Protein AF-0000000082400437 (afdb_homodimer)

pLDDT: mean 86.23, std 11.52, range [30.73, 97.38]

Solvent-accessible surface area (backbone atoms only — not comparable to full-atom values): 11802 Å² total; per-residue (Å²): 78,38,34,38,37,30,42,62,71,71,82,49,66,71,59,39,41,73,72,67,46,67,57,91,50,43,47,77,42,68,49,93,28,23,63,55,42,54,50,49,50,47,51,44,41,64,64,63,70,35,48,34,40,36,36,42,25,58,84,46,33,42,44,63,75,52,76,76,51,82,90,60,78,66,51,55,53,50,33,27,51,51,50,28,53,47,53,56,59,40,48,59,46,33,66,76,25,85,27,32,40,35,40,30,39,58,51,76,75,121,77,38,33,39,38,30,42,62,72,70,82,48,67,70,60,40,41,75,71,67,46,67,58,90,50,44,48,77,43,69,48,92,29,24,61,55,42,53,49,49,49,48,50,43,42,63,66,63,72,33,47,34,40,38,34,42,24,58,85,46,33,40,44,63,76,52,76,77,52,82,90,58,76,64,50,55,53,51,33,27,50,50,50,28,54,47,52,54,60,41,49,58,46,34,65,76,25,88,29,35,41,35,39,30,39,60,52,77,74,120

Sequence (220 aa):
YCAFIDAEHALDPVLAEAIGVKTENLLLSQPDCGEQALSLVDTLIRSGSVDVVVVDSVAALVPKTELDGEMGDAHVALQARLMSQALRKLSHSLSLSQSTLVFINQEAFIYCAFIDAEHALDPVLAEAIGVKTENLLLSQPDCGEQALSLVDTLIRSGSVDVVVVDSVAALVPKTELDGEMGDAHVALQARLMSQALRKLSHSLSLSQSTLVFINQEAFI

Radius of gyration: 17.1 Å; Cα contacts (8 Å, |Δi|>4): 387; chains: 2; bounding box: 42×38×45 Å

Organism: Colocasia esculenta (NCBI:txid4460)

InterPro domains:
  IPR013765 DNA recombination and repair protein RecA [PR00142] (6-35)
  IPR013765 DNA recombination and repair protein RecA [PR00142] (40-69)
  IPR013765 DNA recombination and repair protein RecA [PR00142] (78-107)
  IPR013765 DNA recombination and repair protein RecA [PTHR45900] (1-106)
  IPR020588 DNA recombination and repair protein RecA-like, ATP-binding domain [PS50162] (1-107)
  IPR027417 P-loop containing nucleoside triphosphate hydrolase [G3DSA:3.40.50.300] (1-108)
  IPR027417 P-loop containing nucleoside triphosphate hydrolase [SSF52540] (2-107)
  IPR049428 RecA-like, N-terminal [PF00154] (2-106)

Nearest PDB structures (foldseek):
  2zrm-assembly1_A  TM=8.712E-01  e=3.027E-13  Mycolicibacterium smegmatis MC2 155
  2zro-assembly1_A  TM=8.722E-01  e=2.830E-13  Mycolicibacterium smegmatis MC2 155
  2zre-assembly1_A  TM=8.730E-01  e=3.238E-13  Mycolicibacterium smegmatis MC2 155
  2zrk-assembly1_A  TM=8.689E-01  e=4.241E-13  Mycolicibacterium smegmatis MC2 155
  2zrd-assembly1_A  TM=8.570E-01  e=4.241E-13  Mycolicibacterium smegmatis MC2 155

Foldseek 3Di:
DEEEAALPPPDDVVVVVVVPPPCVLYHYHHDPALVVSLVVVLVVLQVLSHQEYEYPALLSHFHPVPVPDDDDPVGVVVSVVSVVVSCVVSVVSVVVYNHYYHHDDDPPPD/DEEEAALVPPDDVVVVVVVPPPCVLYHYHHDPALVVSLVVVLVVLQVQSHQEYEYPALLSHFHPVPVPDDDDPVGVVRSVVSVVVSCVVSVVSVVVGNHYYHHDDDPPPD

Secondary structure (DSSP, 8-state):
-EEEEETTS---HHHHHHTT--GGGEEEE--SSHHHHHHHHHHHHHHT--SEEEEE-GGG---HHHHTS--SHHHHHHHHHHHHHHHHHHHHHHHH---EEEEEE-----/-EEEEETTS---HHHHHHTT--GGGEEEE--SSHHHHHHHHHHHHHHT--SEEEEE-GGG---HHHHTS--SHHHHHHHHHHHHHHHHHHHHHHHH---EEEEEE-----

Structure (mmCIF, N/CA/C/O backbone):
data_AF-0000000082400437-model_v1
#
loop_
_entity.id
_entity.type
_entity.pdbx_description
1 polymer 'RecA family profile 1 domain-containing protein'
#
loop_
_atom_site.group_PDB
_atom_site.id
_atom_site.type_symbol
_atom_site.label_atom_id
_atom_site.label_alt_id
_atom_site.label_comp_id
_atom_site.label_asym_id
_atom_site.label_entity_id
_atom_site.label_seq_id
_atom_site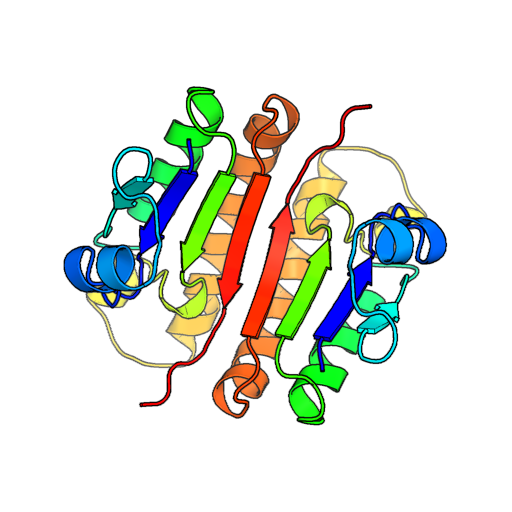.pdbx_PDB_ins_code
_atom_site.Cartn_x
_atom_site.Cartn_y
_atom_site.Cartn_z
_atom_site.occupancy
_atom_site.B_iso_or_equiv
_atom_site.auth_seq_id
_atom_site.auth_comp_id
_atom_site.auth_asym_id
_atom_site.auth_atom_id
_atom_site.pdbx_PDB_model_num
ATOM 1 N N . TYR A 1 1 ? 6.609 16.641 -6.59 1 85.25 1 TYR A N 1
ATOM 2 C CA . TYR A 1 1 ? 7.648 15.625 -6.719 1 85.25 1 TYR A CA 1
ATOM 3 C C . TYR A 1 1 ? 7.148 14.266 -6.25 1 85.25 1 TYR A C 1
ATOM 5 O O . TYR A 1 1 ? 6.297 14.188 -5.359 1 85.25 1 TYR A O 1
ATOM 13 N N . CYS A 1 2 ? 7.641 13.219 -7.012 1 90.75 2 CYS A N 1
ATOM 14 C CA . CYS A 1 2 ? 7.332 11.844 -6.652 1 90.75 2 CYS A CA 1
ATOM 15 C C . CYS A 1 2 ? 8.594 11.07 -6.293 1 90.75 2 CYS A C 1
ATOM 17 O O . CYS A 1 2 ? 9.641 11.25 -6.93 1 90.75 2 CYS A O 1
ATOM 19 N N . ALA A 1 3 ? 8.531 10.391 -5.195 1 94.75 3 ALA A N 1
ATOM 20 C CA . ALA A 1 3 ? 9.617 9.492 -4.816 1 94.75 3 ALA A CA 1
ATOM 21 C C . ALA A 1 3 ? 9.227 8.031 -5.031 1 94.75 3 ALA A C 1
ATOM 23 O O . ALA A 1 3 ? 8.109 7.629 -4.711 1 94.75 3 ALA A O 1
ATOM 24 N N . PHE A 1 4 ? 10.172 7.359 -5.621 1 94.12 4 PHE A N 1
ATOM 25 C CA . PHE A 1 4 ? 9.969 5.941 -5.883 1 94.12 4 PHE A CA 1
ATOM 26 C C . PHE A 1 4 ? 11.016 5.102 -5.156 1 94.12 4 PHE A C 1
ATOM 28 O O . PHE A 1 4 ? 12.203 5.16 -5.48 1 94.12 4 PHE A O 1
ATOM 35 N N . ILE A 1 5 ? 10.531 4.371 -4.137 1 96 5 ILE A N 1
ATOM 36 C CA . ILE A 1 5 ? 11.375 3.41 -3.432 1 96 5 ILE A CA 1
ATOM 37 C C . ILE A 1 5 ? 11.305 2.053 -4.129 1 96 5 ILE A C 1
ATOM 39 O O . ILE A 1 5 ? 10.328 1.314 -3.965 1 96 5 ILE A O 1
ATOM 43 N N . ASP A 1 6 ? 12.352 1.777 -4.891 1 94.38 6 ASP A N 1
ATOM 44 C CA . ASP A 1 6 ? 12.445 0.555 -5.684 1 94.38 6 ASP A CA 1
ATOM 45 C C . ASP A 1 6 ? 13.117 -0.563 -4.891 1 94.38 6 ASP A C 1
ATOM 47 O O . ASP A 1 6 ? 14.297 -0.863 -5.105 1 94.38 6 ASP A O 1
ATOM 51 N N . ALA A 1 7 ? 12.305 -1.225 -4.016 1 93.75 7 ALA A N 1
ATOM 52 C CA . ALA A 1 7 ? 12.812 -2.285 -3.15 1 93.75 7 ALA A CA 1
ATOM 53 C C . ALA A 1 7 ? 13.164 -3.531 -3.957 1 93.75 7 ALA A C 1
ATOM 55 O O . ALA A 1 7 ? 13.977 -4.352 -3.523 1 93.75 7 ALA A O 1
ATOM 56 N N . GLU A 1 8 ? 12.625 -3.652 -5.199 1 91.56 8 GLU A N 1
ATOM 57 C CA . GLU A 1 8 ? 12.844 -4.832 -6.031 1 91.56 8 GLU A CA 1
ATOM 58 C C . GLU A 1 8 ? 14.078 -4.66 -6.914 1 91.56 8 GLU A C 1
ATOM 60 O O . GLU A 1 8 ? 14.5 -5.602 -7.59 1 91.56 8 GLU A O 1
ATOM 65 N N . HIS A 1 9 ? 14.609 -3.531 -6.988 1 89.38 9 HIS A N 1
ATOM 66 C CA . HIS A 1 9 ? 15.758 -3.225 -7.84 1 89.38 9 HIS A CA 1
ATOM 67 C C . HIS A 1 9 ? 15.469 -3.574 -9.297 1 89.38 9 HIS A C 1
ATOM 69 O O . HIS A 1 9 ? 16.312 -4.164 -9.969 1 89.38 9 HIS A O 1
ATOM 75 N N . ALA A 1 10 ? 14.258 -3.287 -9.688 1 86.5 10 ALA A N 1
ATOM 76 C CA . ALA A 1 10 ? 13.852 -3.723 -11.016 1 86.5 10 ALA A CA 1
ATOM 77 C C . ALA A 1 10 ? 13.617 -2.527 -11.938 1 86.5 10 ALA A C 1
ATOM 79 O O . ALA A 1 10 ? 13.539 -2.68 -13.156 1 86.5 10 ALA A O 1
ATOM 80 N N . LEU A 1 11 ? 13.461 -1.312 -11.398 1 84.06 11 LEU A N 1
ATOM 81 C CA . LEU A 1 11 ? 13.156 -0.147 -12.227 1 84.06 11 LEU A CA 1
ATOM 82 C C . LEU A 1 11 ? 14.422 0.388 -12.891 1 84.06 11 LEU A C 1
ATOM 84 O O . LEU A 1 11 ? 15.406 0.7 -12.219 1 84.06 11 LEU A O 1
ATOM 88 N N . ASP A 1 12 ? 14.406 0.35 -14.203 1 84.31 12 ASP A N 1
ATOM 89 C CA . ASP A 1 12 ? 15.414 1.017 -15.016 1 84.31 12 ASP A CA 1
ATOM 90 C C . ASP A 1 12 ? 14.969 2.422 -15.406 1 84.31 12 ASP A C 1
ATOM 92 O O . ASP A 1 12 ? 14.047 2.582 -16.203 1 84.31 12 ASP A O 1
ATOM 96 N N . PRO A 1 13 ? 15.672 3.396 -14.844 1 80.75 13 PRO A N 1
ATOM 97 C CA . PRO A 1 13 ? 15.219 4.77 -15.07 1 80.75 13 PRO A CA 1
ATOM 98 C C . PRO A 1 13 ? 15.219 5.148 -16.547 1 80.75 13 PRO A C 1
ATOM 100 O O . PRO A 1 13 ? 14.367 5.922 -17 1 80.75 13 PRO A O 1
ATOM 103 N N . VAL A 1 14 ? 16.172 4.621 -17.234 1 81.25 14 VAL A N 1
ATOM 104 C CA . VAL A 1 14 ? 16.266 4.918 -18.656 1 81.25 14 VAL A CA 1
ATOM 105 C C . VAL A 1 14 ? 15.039 4.379 -19.391 1 81.25 14 VAL A C 1
ATOM 107 O O . VAL A 1 14 ? 14.43 5.082 -20.203 1 81.25 14 VAL A O 1
ATOM 110 N N . LEU A 1 15 ? 14.688 3.191 -18.953 1 80.12 15 LEU A N 1
ATOM 111 C CA . LEU A 1 15 ? 13.516 2.582 -19.562 1 80.12 15 LEU A CA 1
ATOM 112 C C . LEU A 1 15 ? 12.242 3.307 -19.125 1 80.12 15 LEU A C 1
ATOM 114 O O . LEU A 1 15 ? 11.32 3.484 -19.922 1 80.12 15 LEU A O 1
ATOM 118 N N . ALA A 1 16 ? 12.234 3.727 -17.922 1 79.88 16 ALA A N 1
ATOM 119 C CA . ALA A 1 16 ? 11.07 4.43 -17.406 1 79.88 16 ALA A CA 1
ATOM 120 C C . ALA A 1 16 ? 10.828 5.734 -18.156 1 79.88 16 ALA A C 1
ATOM 122 O O . ALA A 1 16 ? 9.688 6.074 -18.469 1 79.88 16 ALA A O 1
ATOM 123 N N . GLU A 1 17 ? 11.914 6.387 -18.422 1 78.69 17 GLU A N 1
ATOM 124 C CA . GLU A 1 17 ? 11.805 7.633 -19.188 1 78.69 17 GLU A CA 1
ATOM 125 C C . GLU A 1 17 ? 11.242 7.383 -20.578 1 78.69 17 GLU A C 1
ATOM 127 O O . GLU A 1 17 ? 10.438 8.164 -21.078 1 78.69 17 GLU A O 1
ATOM 132 N N . ALA A 1 18 ? 11.625 6.328 -21.062 1 79.94 18 ALA A N 1
ATOM 133 C CA . ALA A 1 18 ? 11.211 5.988 -22.422 1 79.94 18 ALA A CA 1
ATOM 134 C C . ALA A 1 18 ? 9.703 5.754 -22.484 1 79.94 18 ALA A C 1
ATOM 136 O O . ALA A 1 18 ? 9.078 5.988 -23.531 1 79.94 18 ALA A O 1
ATOM 137 N N . ILE A 1 19 ? 9.203 5.48 -21.297 1 77.81 19 ILE A N 1
ATOM 138 C CA . ILE A 1 19 ? 7.781 5.156 -21.328 1 77.81 19 ILE A CA 1
ATOM 139 C C . ILE A 1 19 ? 6.98 6.32 -20.734 1 77.81 19 ILE A C 1
ATOM 141 O O . ILE A 1 19 ? 5.797 6.172 -20.438 1 77.81 19 ILE A O 1
ATOM 145 N N . GLY A 1 20 ? 7.613 7.492 -20.484 1 74.69 20 GLY A N 1
ATOM 146 C CA . GLY A 1 20 ? 6.863 8.703 -20.188 1 74.69 20 GLY A CA 1
ATOM 147 C C . GLY A 1 20 ? 6.945 9.109 -18.734 1 74.69 20 GLY A C 1
ATOM 148 O O . GLY A 1 20 ? 6.266 10.047 -18.312 1 74.69 20 GLY A O 1
ATOM 149 N N . VAL A 1 21 ? 7.742 8.406 -18 1 71.62 21 VAL A N 1
ATOM 150 C CA . VAL A 1 21 ? 7.918 8.82 -16.609 1 71.62 21 VAL A CA 1
ATOM 151 C C . VAL A 1 21 ? 8.82 10.047 -16.547 1 71.62 21 VAL A C 1
ATOM 153 O O . VAL A 1 21 ? 9.914 10.055 -17.109 1 71.62 21 VAL A O 1
ATOM 156 N N . LYS A 1 22 ? 8.258 11.141 -16.094 1 77.69 22 LYS A N 1
ATOM 157 C CA . LYS A 1 22 ? 9.086 12.328 -15.898 1 77.69 22 LYS A CA 1
ATOM 158 C C . LYS A 1 22 ? 10.109 12.109 -14.789 1 77.69 22 LYS A C 1
ATOM 160 O O . LYS A 1 22 ? 9.797 12.234 -13.602 1 77.69 22 LYS A O 1
ATOM 165 N N . THR A 1 23 ? 11.305 11.828 -15.234 1 76.88 23 THR A N 1
ATOM 166 C CA . THR A 1 23 ? 12.352 11.438 -14.289 1 76.88 23 THR A CA 1
ATOM 167 C C . THR A 1 23 ? 12.969 12.664 -13.633 1 76.88 23 THR A C 1
ATOM 169 O O . THR A 1 23 ? 13.609 12.547 -12.586 1 76.88 23 THR A O 1
ATOM 172 N N . GLU A 1 24 ? 12.727 13.812 -14.273 1 78.12 24 GLU A N 1
ATOM 173 C CA . GLU A 1 24 ? 13.32 15.023 -13.711 1 78.12 24 GLU A CA 1
ATOM 174 C C . GLU A 1 24 ? 12.773 15.312 -12.312 1 78.12 24 GLU A C 1
ATOM 176 O O . GLU A 1 24 ? 13.461 15.898 -11.484 1 78.12 24 GLU A O 1
ATOM 181 N N . ASN A 1 25 ? 11.586 14.898 -12.023 1 81.06 25 ASN A N 1
ATOM 182 C CA . ASN A 1 25 ? 10.961 15.133 -10.727 1 81.06 25 ASN A CA 1
ATOM 183 C C . ASN A 1 25 ? 10.742 13.828 -9.961 1 81.06 25 ASN A C 1
ATOM 185 O O . ASN A 1 25 ? 9.945 13.781 -9.031 1 81.06 25 ASN A O 1
ATOM 189 N N . LEU A 1 26 ? 11.5 12.836 -10.445 1 84.88 26 LEU A N 1
ATOM 190 C CA . LEU A 1 26 ? 11.383 11.523 -9.82 1 84.88 26 LEU A CA 1
ATOM 191 C C . LEU A 1 26 ? 12.594 11.227 -8.938 1 84.88 26 LEU A C 1
ATOM 193 O O . LEU A 1 26 ? 13.727 11.227 -9.422 1 84.88 26 LEU A O 1
ATOM 197 N N . LEU A 1 27 ? 12.438 11.188 -7.613 1 89.44 27 LEU A N 1
ATOM 198 C CA . LEU A 1 27 ? 13.461 10.672 -6.711 1 89.44 27 LEU A CA 1
ATOM 199 C C . LEU A 1 27 ? 13.406 9.148 -6.641 1 89.44 27 LEU A C 1
ATOM 201 O O . LEU A 1 27 ? 12.398 8.578 -6.219 1 89.44 27 LEU A O 1
ATOM 205 N N . LEU A 1 28 ? 14.414 8.516 -7.195 1 92.62 28 LEU A N 1
ATOM 206 C CA . LEU A 1 28 ? 14.484 7.062 -7.188 1 92.62 28 LEU A CA 1
ATOM 207 C C . LEU A 1 28 ? 15.484 6.57 -6.145 1 92.62 28 LEU A C 1
ATOM 209 O O . LEU A 1 28 ? 16.594 7.082 -6.062 1 92.62 28 LEU A O 1
ATOM 213 N N . SER A 1 29 ? 15.062 5.676 -5.277 1 94.5 29 SER A N 1
ATOM 214 C CA . SER A 1 29 ? 15.93 5.059 -4.281 1 94.5 29 SER A CA 1
ATOM 215 C C . SER A 1 29 ? 15.836 3.535 -4.336 1 94.5 29 SER A C 1
ATOM 217 O O . SER A 1 29 ? 14.742 2.982 -4.516 1 94.5 29 SER A O 1
ATOM 219 N N . GLN A 1 30 ? 16.922 2.898 -4.281 1 95.69 30 GLN A N 1
ATOM 220 C CA . GLN A 1 30 ? 17.031 1.444 -4.238 1 95.69 30 GLN A CA 1
ATOM 221 C C . GLN A 1 30 ? 17.719 0.977 -2.957 1 95.69 30 GLN A C 1
ATOM 223 O O . GLN A 1 30 ? 18.906 0.683 -2.959 1 95.69 30 GLN A O 1
ATOM 228 N N . PRO A 1 31 ? 16.969 0.911 -1.857 1 96 31 PRO A N 1
ATOM 229 C CA . PRO A 1 31 ? 17.531 0.615 -0.541 1 96 31 PRO A CA 1
ATOM 230 C C . PRO A 1 31 ? 18.031 -0.822 -0.426 1 96 31 PRO A C 1
ATOM 232 O O . PRO A 1 31 ? 17.578 -1.703 -1.154 1 96 31 PRO A O 1
ATOM 235 N N . ASP A 1 32 ? 18.859 -1.076 0.574 1 94.62 32 ASP A N 1
ATOM 236 C CA . ASP A 1 32 ? 19.5 -2.377 0.75 1 94.62 32 ASP A CA 1
ATOM 237 C C . ASP A 1 32 ? 18.625 -3.301 1.604 1 94.62 32 ASP A C 1
ATOM 239 O O . ASP A 1 32 ? 18.797 -4.523 1.567 1 94.62 32 ASP A O 1
ATOM 243 N N . CYS A 1 33 ? 17.734 -2.752 2.461 1 95.62 33 CYS A N 1
ATOM 244 C CA . CYS A 1 33 ? 16.859 -3.559 3.316 1 95.62 33 CYS A CA 1
ATOM 245 C C . CYS A 1 33 ? 15.586 -2.811 3.656 1 95.62 33 CYS A C 1
ATOM 247 O O . CYS A 1 33 ? 15.445 -1.628 3.34 1 95.62 33 CYS A O 1
ATOM 249 N N . GLY A 1 34 ? 14.727 -3.447 4.23 1 96.31 34 GLY A N 1
ATOM 250 C CA . GLY A 1 34 ? 13.422 -2.891 4.543 1 96.31 34 GLY A CA 1
ATOM 251 C C . GLY A 1 34 ? 13.484 -1.715 5.496 1 96.31 34 GLY A C 1
ATOM 252 O O . GLY A 1 34 ? 12.789 -0.717 5.309 1 96.31 34 GLY A O 1
ATOM 253 N N . GLU A 1 35 ? 14.367 -1.862 6.48 1 96.81 35 GLU A N 1
ATOM 254 C CA . GLU A 1 35 ? 14.484 -0.792 7.469 1 96.81 35 GLU A CA 1
ATOM 255 C C . GLU A 1 35 ? 14.938 0.511 6.812 1 96.81 35 GLU A C 1
ATOM 257 O O . GLU A 1 35 ? 14.398 1.58 7.113 1 96.81 35 GLU A O 1
ATOM 262 N N . GLN A 1 36 ? 15.883 0.371 5.961 1 97.06 36 GLN A N 1
ATOM 263 C CA . GLN A 1 36 ? 16.391 1.539 5.254 1 97.06 36 GLN A CA 1
ATOM 264 C C . GLN A 1 36 ? 15.328 2.154 4.355 1 97.06 36 GLN A C 1
ATOM 266 O O . GLN A 1 36 ? 15.164 3.375 4.32 1 97.06 36 GLN A O 1
ATOM 271 N N . ALA A 1 37 ? 14.625 1.33 3.66 1 97.38 37 ALA A N 1
ATOM 272 C CA . ALA A 1 37 ? 13.547 1.782 2.781 1 97.38 37 ALA A CA 1
ATOM 273 C C . ALA A 1 37 ? 12.508 2.592 3.555 1 97.38 37 ALA A C 1
ATOM 275 O O . ALA A 1 37 ? 12.188 3.721 3.176 1 97.38 37 ALA A O 1
ATOM 276 N N . LEU A 1 38 ? 12.062 2.055 4.625 1 96.81 38 LEU A N 1
ATOM 277 C CA . LEU A 1 38 ? 10.969 2.668 5.375 1 96.81 38 LEU A CA 1
ATOM 278 C C . LEU A 1 38 ? 11.453 3.9 6.129 1 96.81 38 LEU A C 1
ATOM 280 O O . LEU A 1 38 ? 10.695 4.855 6.316 1 96.81 38 LEU A O 1
ATOM 284 N N . SER A 1 39 ? 12.68 3.861 6.52 1 96.56 39 SER A N 1
ATOM 285 C CA . SER A 1 39 ? 13.266 5.059 7.113 1 96.56 39 SER A CA 1
ATOM 286 C C . SER A 1 39 ? 13.32 6.203 6.109 1 96.56 39 SER A C 1
ATOM 288 O O . SER A 1 39 ? 13.031 7.352 6.449 1 96.56 39 SER A O 1
ATOM 290 N N . LEU A 1 40 ? 13.703 5.895 4.922 1 96.81 40 LEU A N 1
ATOM 291 C CA . LEU A 1 40 ? 13.734 6.902 3.869 1 96.81 40 LEU A CA 1
ATOM 292 C C . LEU A 1 40 ? 12.336 7.445 3.594 1 96.81 40 LEU A C 1
ATOM 294 O O . LEU A 1 40 ? 12.156 8.656 3.438 1 96.81 40 LEU A O 1
ATOM 298 N N . VAL A 1 41 ? 11.422 6.574 3.539 1 96.75 41 VAL A N 1
ATOM 299 C CA . VAL A 1 41 ? 10.031 6.992 3.357 1 96.75 41 VAL A CA 1
ATOM 300 C C . VAL A 1 41 ? 9.656 8.008 4.434 1 96.75 41 VAL A C 1
ATOM 302 O O . VAL A 1 41 ? 9.109 9.07 4.129 1 96.75 41 VAL A O 1
ATOM 305 N N . ASP A 1 42 ? 9.977 7.664 5.625 1 96.56 42 ASP A N 1
ATOM 306 C CA . ASP A 1 42 ? 9.641 8.539 6.742 1 96.56 42 ASP A CA 1
ATOM 307 C C . ASP A 1 42 ? 10.305 9.906 6.582 1 96.56 42 ASP A C 1
ATOM 309 O O . ASP A 1 42 ? 9.656 10.938 6.785 1 96.56 42 ASP A O 1
ATOM 313 N N . THR A 1 43 ? 11.539 9.906 6.168 1 96.38 43 THR A N 1
ATOM 314 C CA . THR A 1 43 ? 12.289 11.141 5.977 1 96.38 43 THR A CA 1
ATOM 315 C C . THR A 1 43 ? 11.664 11.992 4.879 1 96.38 43 THR A C 1
ATOM 317 O O . THR A 1 43 ? 11.477 13.203 5.055 1 96.38 43 THR A O 1
ATOM 320 N N . LEU A 1 44 ? 11.297 11.414 3.826 1 95.81 44 LEU A N 1
ATOM 321 C CA . LEU A 1 44 ? 10.719 12.125 2.688 1 95.81 44 LEU A CA 1
ATOM 322 C C . LEU A 1 44 ? 9.375 12.734 3.053 1 95.81 44 LEU A C 1
ATOM 324 O O . LEU A 1 44 ? 9.094 13.891 2.709 1 95.81 44 LEU A O 1
ATOM 328 N N . ILE A 1 45 ? 8.609 12.008 3.762 1 94.56 45 ILE A N 1
ATOM 329 C CA . ILE A 1 45 ? 7.297 12.492 4.176 1 94.56 45 ILE A CA 1
ATOM 330 C C . ILE A 1 45 ? 7.461 13.688 5.117 1 94.56 45 ILE A C 1
ATOM 332 O O . ILE A 1 45 ? 6.793 14.711 4.957 1 94.56 45 ILE A O 1
ATOM 336 N N . ARG A 1 46 ? 8.375 13.555 6 1 94 46 ARG A N 1
ATOM 337 C CA . ARG A 1 46 ? 8.578 14.602 7.004 1 94 46 ARG A CA 1
ATOM 338 C C . ARG A 1 46 ? 9.156 15.859 6.371 1 94 46 ARG A C 1
ATOM 340 O O . ARG A 1 46 ? 8.891 16.969 6.836 1 94 46 ARG A O 1
ATOM 347 N N . SER A 1 47 ? 9.891 15.641 5.348 1 93.44 47 SER A N 1
ATOM 348 C CA . SER A 1 47 ? 10.531 16.781 4.703 1 93.44 47 SER A CA 1
ATOM 349 C C . SER A 1 47 ? 9.508 17.672 4.012 1 93.44 47 SER A C 1
ATOM 351 O O . SER A 1 47 ? 9.758 18.859 3.779 1 93.44 47 SER A O 1
ATOM 353 N N . GLY A 1 48 ? 8.422 17.125 3.574 1 90.62 48 GLY A N 1
ATOM 354 C CA . GLY A 1 48 ? 7.402 17.859 2.848 1 90.62 48 GLY A CA 1
ATOM 355 C C . GLY A 1 48 ? 7.777 18.141 1.404 1 90.62 48 GLY A C 1
ATOM 356 O O . GLY A 1 48 ? 7.074 18.875 0.708 1 90.62 48 GLY A O 1
ATOM 357 N N . SER A 1 49 ? 8.789 17.5 0.942 1 89.56 49 SER A N 1
ATOM 358 C CA . SER A 1 49 ? 9.328 17.828 -0.371 1 89.56 49 SER A CA 1
ATOM 359 C C . SER A 1 49 ? 8.719 16.953 -1.461 1 89.56 49 SER A C 1
ATOM 361 O O . SER A 1 49 ? 8.969 17.172 -2.648 1 89.56 49 SER A O 1
ATOM 363 N N . VAL A 1 50 ? 7.883 15.945 -1.009 1 91.81 50 VAL A N 1
ATOM 364 C CA . VAL A 1 50 ? 7.324 15.023 -1.99 1 91.81 50 VAL A CA 1
ATOM 365 C C . VAL A 1 50 ? 5.812 14.93 -1.811 1 91.81 50 VAL A C 1
ATOM 367 O O . VAL A 1 50 ? 5.312 14.938 -0.682 1 91.81 50 VAL A O 1
ATOM 370 N N . ASP A 1 51 ? 5.098 14.828 -2.893 1 91.62 51 ASP A N 1
ATOM 371 C CA . ASP A 1 51 ? 3.645 14.711 -2.852 1 91.62 51 ASP A CA 1
ATOM 372 C C . ASP A 1 51 ? 3.213 13.25 -2.777 1 91.62 51 ASP A C 1
ATOM 374 O O . ASP A 1 51 ? 2.188 12.93 -2.172 1 91.62 51 ASP A O 1
ATOM 378 N N . VAL A 1 52 ? 4.004 12.398 -3.371 1 93.38 52 VAL A N 1
ATOM 379 C CA . VAL A 1 52 ? 3.678 10.977 -3.42 1 93.38 52 VAL A CA 1
ATOM 380 C C . VAL A 1 52 ? 4.941 10.148 -3.221 1 93.38 52 VAL A C 1
ATOM 382 O O . VAL A 1 52 ? 5.98 10.43 -3.826 1 93.38 52 VAL A O 1
ATOM 385 N N . VAL A 1 53 ? 4.863 9.18 -2.348 1 95.44 53 VAL A N 1
ATOM 386 C CA . VAL A 1 53 ? 5.91 8.18 -2.168 1 95.44 53 VAL A CA 1
ATOM 387 C C . VAL A 1 53 ? 5.371 6.793 -2.518 1 95.44 53 VAL A C 1
ATOM 389 O O . VAL A 1 53 ? 4.363 6.355 -1.96 1 95.44 53 VAL A O 1
ATOM 392 N N . VAL A 1 54 ? 6.059 6.137 -3.473 1 95.06 54 VAL A N 1
ATOM 393 C CA . VAL A 1 54 ? 5.664 4.793 -3.889 1 95.06 54 VAL A CA 1
ATOM 394 C C . VAL A 1 54 ? 6.715 3.783 -3.432 1 95.06 54 VAL A C 1
ATOM 396 O O . VAL A 1 54 ? 7.91 3.973 -3.668 1 95.06 54 VAL A O 1
ATOM 399 N N . VAL A 1 55 ? 6.266 2.756 -2.754 1 95.56 55 VAL A N 1
ATOM 400 C CA . VAL A 1 55 ? 7.141 1.662 -2.348 1 95.56 55 VAL A CA 1
ATOM 401 C C . VAL A 1 55 ? 6.789 0.399 -3.133 1 95.56 55 VAL A C 1
ATOM 403 O O . VAL A 1 55 ? 5.711 -0.172 -2.949 1 95.56 55 VAL A O 1
ATOM 406 N N . ASP A 1 56 ? 7.738 0.042 -4.078 1 93.69 56 ASP A N 1
ATOM 407 C CA . ASP A 1 56 ? 7.586 -1.157 -4.898 1 93.69 56 ASP A CA 1
ATOM 408 C C . ASP A 1 56 ? 8.781 -2.092 -4.723 1 93.69 56 ASP A C 1
ATOM 410 O O . ASP A 1 56 ? 9.875 -1.813 -5.227 1 93.69 56 ASP A O 1
ATOM 414 N N . SER A 1 57 ? 8.523 -3.059 -3.896 1 92.44 57 SER A N 1
ATOM 415 C CA . SER A 1 57 ? 7.234 -3.547 -3.418 1 92.44 57 SER A CA 1
ATOM 416 C C . SER A 1 57 ? 7.312 -3.971 -1.955 1 92.44 57 SER A C 1
ATOM 418 O O . SER A 1 57 ? 8.406 -4.098 -1.397 1 92.44 57 SER A O 1
ATOM 420 N N . VAL A 1 58 ? 6.152 -4.234 -1.269 1 90.06 58 VAL A N 1
ATOM 421 C CA . VAL A 1 58 ? 6.082 -4.609 0.139 1 90.06 58 VAL A CA 1
ATOM 422 C C . VAL A 1 58 ? 6.773 -5.957 0.348 1 90.06 58 VAL A C 1
ATOM 424 O O . VAL A 1 58 ? 7.531 -6.133 1.306 1 90.06 58 VAL A O 1
ATOM 427 N N . ALA A 1 59 ? 6.57 -6.852 -0.654 1 88.06 59 ALA A N 1
ATOM 428 C CA . ALA A 1 59 ? 7.125 -8.195 -0.521 1 88.06 59 ALA A CA 1
ATOM 429 C C . ALA A 1 59 ? 8.648 -8.164 -0.529 1 88.06 59 ALA A C 1
ATOM 431 O O . ALA A 1 59 ? 9.297 -9.086 -0.025 1 88.06 59 ALA A O 1
ATOM 432 N N . ALA A 1 60 ? 9.234 -7.098 -0.984 1 90.5 60 ALA A N 1
ATOM 433 C CA . ALA A 1 60 ? 10.68 -7.02 -1.144 1 90.5 60 ALA A CA 1
ATOM 434 C C . ALA A 1 60 ? 11.32 -6.242 0.004 1 90.5 60 ALA A C 1
ATOM 436 O O . ALA A 1 60 ? 12.531 -6.008 0.006 1 90.5 60 ALA A O 1
ATOM 437 N N . LEU A 1 61 ? 10.516 -5.836 0.934 1 92.94 61 LEU A N 1
ATOM 438 C CA . LEU A 1 61 ? 11.039 -5.18 2.127 1 92.94 61 LEU A CA 1
ATOM 439 C C . LEU A 1 61 ? 11.531 -6.207 3.139 1 92.94 61 LEU A C 1
ATOM 441 O O . LEU A 1 61 ? 10.852 -6.492 4.125 1 92.94 61 LEU A O 1
ATOM 445 N N . VAL A 1 62 ? 12.711 -6.578 2.979 1 91.12 62 VAL A N 1
ATOM 446 C CA . VAL A 1 62 ? 13.297 -7.645 3.791 1 91.12 62 VAL A CA 1
ATOM 447 C C . VAL A 1 62 ? 14.117 -7.039 4.922 1 91.12 62 VAL A C 1
ATOM 449 O O . VAL A 1 62 ? 15 -6.211 4.684 1 91.12 62 VAL A O 1
ATOM 452 N N . PRO A 1 63 ? 13.742 -7.496 6.102 1 92.81 63 PRO A N 1
ATOM 453 C CA . PRO A 1 63 ? 14.562 -7.016 7.215 1 92.81 63 PRO A CA 1
ATOM 454 C C . PRO A 1 63 ? 16.031 -7.391 7.07 1 92.81 63 PRO A C 1
ATOM 456 O O . PRO A 1 63 ? 16.359 -8.445 6.512 1 92.81 63 PRO A O 1
ATOM 459 N N . LYS A 1 64 ? 16.891 -6.582 7.598 1 90.31 64 LYS A N 1
ATOM 460 C CA . LYS A 1 64 ? 18.328 -6.805 7.523 1 90.31 64 LYS A CA 1
ATOM 461 C C . LYS A 1 64 ? 18.703 -8.164 8.102 1 90.31 64 LYS A C 1
ATOM 463 O O . LYS A 1 64 ? 19.562 -8.859 7.551 1 90.31 64 LYS A O 1
ATOM 468 N N . THR A 1 65 ? 18.109 -8.508 9.211 1 87.44 65 THR A N 1
ATOM 469 C CA . THR A 1 65 ? 18.422 -9.758 9.898 1 87.44 65 THR A CA 1
ATOM 470 C C . THR A 1 65 ? 18.156 -10.961 8.992 1 87.44 65 THR A C 1
ATOM 472 O O . THR A 1 65 ? 18.812 -11.992 9.109 1 87.44 65 THR A O 1
ATOM 475 N N . GLU A 1 66 ? 17.172 -10.898 8.133 1 84.5 66 GLU A N 1
ATOM 476 C CA . GLU A 1 66 ? 16.781 -11.992 7.242 1 84.5 66 GLU A CA 1
ATOM 477 C C . GLU A 1 66 ? 17.719 -12.094 6.047 1 84.5 66 GLU A C 1
ATOM 479 O O . GLU A 1 66 ? 17.906 -13.172 5.484 1 84.5 66 GLU A O 1
ATOM 484 N N . LEU A 1 67 ? 18.219 -11.023 5.531 1 78.75 67 LEU A N 1
ATOM 485 C CA . LEU A 1 67 ? 19.141 -11.031 4.406 1 78.75 67 LEU A CA 1
ATOM 486 C C . LEU A 1 67 ? 20.375 -11.867 4.719 1 78.75 67 LEU A C 1
ATOM 488 O O . LEU A 1 67 ? 20.953 -12.484 3.82 1 78.75 67 LEU A O 1
ATOM 492 N N . ASP A 1 68 ? 20.688 -11.906 6.059 1 73.12 68 ASP A N 1
ATOM 493 C CA . ASP A 1 68 ? 21.875 -12.633 6.5 1 73.12 68 ASP A CA 1
ATOM 494 C C . ASP A 1 68 ? 21.562 -14.094 6.797 1 73.12 68 ASP A C 1
ATOM 496 O O . ASP A 1 68 ? 22.453 -14.898 7.043 1 73.12 68 ASP A O 1
ATOM 500 N N . GLY A 1 69 ? 20.312 -14.406 6.848 1 66.44 69 GLY A N 1
ATOM 501 C CA . GLY A 1 69 ? 19.938 -15.711 7.363 1 66.44 69 GLY A CA 1
ATOM 502 C C . GLY A 1 69 ? 19.297 -16.609 6.316 1 66.44 69 G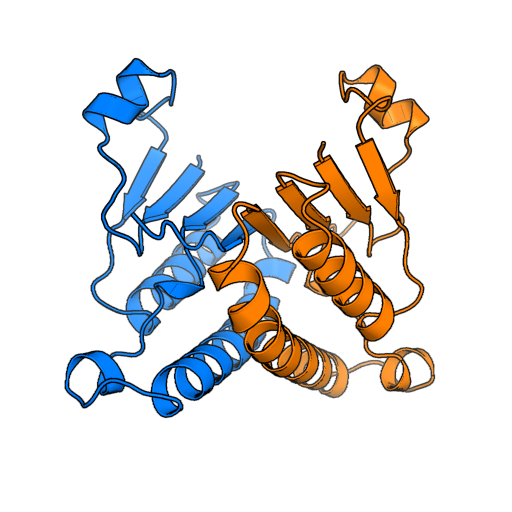LY A C 1
ATOM 503 O O . GLY A 1 69 ? 19.484 -16.391 5.113 1 66.44 69 GLY A O 1
ATOM 504 N N . GLU A 1 70 ? 18.562 -17.781 6.875 1 62.12 70 GLU A N 1
ATOM 505 C CA . GLU A 1 70 ? 17.953 -18.844 6.082 1 62.12 70 GLU A CA 1
ATOM 506 C C . GLU A 1 70 ? 16.547 -18.453 5.637 1 62.12 70 GLU A C 1
ATOM 508 O O . GLU A 1 70 ? 15.875 -17.672 6.309 1 62.12 70 GLU A O 1
ATOM 513 N N . MET A 1 71 ? 16.141 -18.891 4.32 1 63.97 71 MET A N 1
ATOM 514 C CA . MET A 1 71 ? 14.875 -18.75 3.617 1 63.97 71 MET A CA 1
ATOM 515 C C . MET A 1 71 ? 13.773 -19.531 4.312 1 63.97 71 MET A C 1
ATOM 517 O O . MET A 1 71 ? 14.039 -20.547 4.969 1 63.97 71 MET A O 1
ATOM 521 N N . GLY A 1 72 ? 12.492 -19.031 4.551 1 60.22 72 GLY A N 1
ATOM 522 C CA . GLY A 1 72 ? 11.367 -19.812 5.043 1 60.22 72 GLY A CA 1
ATOM 523 C C . GLY A 1 72 ? 10.234 -18.953 5.578 1 60.22 72 GLY A C 1
ATOM 524 O O . GLY A 1 72 ? 10.062 -17.812 5.152 1 60.22 72 GLY A O 1
ATOM 525 N N . ASP A 1 73 ? 9.273 -19.578 6.398 1 62.88 73 ASP A N 1
ATOM 526 C CA . ASP A 1 73 ? 8.117 -19.031 7.098 1 62.88 73 ASP A CA 1
ATOM 527 C C . ASP A 1 73 ? 8.516 -17.828 7.965 1 62.88 73 ASP A C 1
ATOM 529 O O . ASP A 1 73 ? 7.734 -16.891 8.141 1 62.88 73 ASP A O 1
ATOM 533 N N . ALA A 1 74 ? 9.766 -17.812 8.375 1 73.38 74 ALA A N 1
ATOM 534 C CA . ALA A 1 74 ? 10.273 -16.75 9.242 1 73.38 74 ALA A CA 1
ATOM 535 C C . ALA A 1 74 ? 10.344 -15.422 8.5 1 73.38 74 ALA A C 1
ATOM 537 O O . ALA A 1 74 ? 10.094 -14.359 9.086 1 73.38 74 ALA A O 1
ATOM 538 N N . HIS A 1 75 ? 10.375 -15.508 7.156 1 79.62 75 HIS A N 1
ATOM 539 C CA . HIS A 1 75 ? 10.523 -14.305 6.34 1 79.62 75 HIS A CA 1
ATOM 540 C C . HIS A 1 75 ? 9.234 -13.492 6.32 1 79.62 75 HIS A C 1
ATOM 542 O O . HIS A 1 75 ? 9.258 -12.289 6.602 1 79.62 75 HIS A O 1
ATOM 548 N N . VAL A 1 76 ? 8.172 -14.18 6.113 1 79.19 76 VAL A N 1
ATOM 549 C CA . VAL A 1 76 ? 6.887 -13.508 5.992 1 79.19 76 VAL A CA 1
ATOM 550 C C . VAL A 1 76 ? 6.5 -12.891 7.332 1 79.19 76 VAL A C 1
ATOM 552 O O . VAL A 1 76 ? 6.012 -11.758 7.383 1 79.19 76 VAL A O 1
ATOM 555 N N . ALA A 1 77 ? 6.789 -13.594 8.359 1 83.38 77 ALA A N 1
ATOM 556 C CA . ALA A 1 77 ? 6.477 -13.094 9.695 1 83.38 77 ALA A CA 1
ATOM 557 C C . ALA A 1 77 ? 7.324 -11.867 10.031 1 83.38 77 ALA A C 1
ATOM 559 O O . ALA A 1 77 ? 6.82 -10.891 10.594 1 83.38 77 ALA A O 1
ATOM 560 N N . LEU A 1 78 ? 8.523 -11.898 9.695 1 86.12 78 LEU A N 1
ATOM 561 C CA . LEU A 1 78 ? 9.438 -10.781 9.961 1 86.12 78 LEU A CA 1
ATOM 562 C C . LEU A 1 78 ? 9.039 -9.555 9.156 1 86.12 78 LEU A C 1
ATOM 564 O O . LEU A 1 78 ? 9.055 -8.438 9.672 1 86.12 78 LEU A O 1
ATOM 568 N N . GLN A 1 79 ? 8.672 -9.773 7.949 1 87.88 79 GLN A N 1
ATOM 569 C CA . GLN A 1 79 ? 8.227 -8.68 7.094 1 87.88 79 GLN A CA 1
ATOM 570 C C . GLN A 1 79 ? 6.953 -8.047 7.641 1 87.88 79 GLN A C 1
ATOM 572 O O . GLN A 1 79 ? 6.832 -6.816 7.668 1 87.88 79 GLN A O 1
ATOM 577 N N . ALA A 1 80 ? 6.059 -8.859 8.141 1 87.38 80 ALA A N 1
ATOM 578 C CA . ALA A 1 80 ? 4.805 -8.375 8.703 1 87.38 80 ALA A CA 1
ATOM 579 C C . ALA A 1 80 ? 5.059 -7.52 9.945 1 87.38 80 ALA A C 1
ATOM 581 O O . ALA A 1 80 ? 4.422 -6.477 10.125 1 87.38 80 ALA A O 1
ATOM 582 N N . ARG A 1 81 ? 6.016 -7.973 10.672 1 88.25 81 ARG A N 1
ATOM 583 C CA . ARG A 1 81 ? 6.371 -7.215 11.867 1 88.25 81 ARG A CA 1
ATOM 584 C C . ARG A 1 81 ? 7.008 -5.879 11.492 1 88.25 81 ARG A C 1
ATOM 586 O O . ARG A 1 81 ? 6.699 -4.848 12.102 1 88.25 81 ARG A O 1
ATOM 593 N N . LEU A 1 82 ? 7.871 -5.902 10.57 1 92.19 82 LEU A N 1
ATOM 594 C CA . LEU A 1 82 ? 8.516 -4.688 10.078 1 92.19 82 LEU A CA 1
ATOM 595 C C . LEU A 1 82 ? 7.477 -3.68 9.594 1 92.19 82 LEU A C 1
ATOM 597 O O . LEU A 1 82 ? 7.52 -2.506 9.969 1 92.19 82 LEU A O 1
ATOM 601 N N . MET A 1 83 ? 6.539 -4.102 8.844 1 90.69 83 MET A N 1
ATOM 602 C CA . MET A 1 83 ? 5.484 -3.246 8.312 1 90.69 83 MET A CA 1
ATOM 603 C C . MET A 1 83 ? 4.617 -2.693 9.438 1 90.69 83 MET A C 1
ATOM 605 O O . MET A 1 83 ? 4.25 -1.516 9.43 1 90.69 83 MET A O 1
ATOM 609 N N . SER A 1 84 ? 4.289 -3.545 10.391 1 88.94 84 SER A N 1
ATOM 610 C CA . SER A 1 84 ? 3.48 -3.113 11.523 1 88.94 84 SER A CA 1
ATOM 611 C C . SER A 1 84 ? 4.164 -1.989 12.297 1 88.94 84 SER A C 1
ATOM 613 O O . SER A 1 84 ? 3.539 -0.974 12.609 1 88.94 84 SER A O 1
ATOM 615 N N . GLN A 1 85 ? 5.371 -2.16 12.492 1 90.69 85 GLN A N 1
ATOM 616 C CA . GLN A 1 85 ? 6.141 -1.142 13.203 1 90.69 85 GLN A CA 1
ATOM 617 C C . GLN A 1 85 ? 6.234 0.142 12.383 1 90.69 85 GLN A C 1
ATOM 619 O O . GLN A 1 85 ? 6.035 1.238 12.906 1 90.69 85 GLN A O 1
ATOM 624 N N . ALA A 1 86 ? 6.547 0.011 11.18 1 90.94 86 ALA A N 1
ATOM 625 C CA . ALA A 1 86 ? 6.715 1.157 10.289 1 90.94 86 ALA A CA 1
ATOM 626 C C . ALA A 1 86 ? 5.422 1.959 10.172 1 90.94 86 ALA A C 1
ATOM 628 O O . ALA A 1 86 ? 5.434 3.188 10.281 1 90.94 86 ALA A O 1
ATOM 629 N N . LEU A 1 87 ? 4.285 1.312 9.984 1 87 87 LEU A N 1
ATOM 630 C CA . LEU A 1 87 ? 3.004 1.985 9.812 1 87 87 LEU A CA 1
ATOM 631 C C . LEU A 1 87 ? 2.635 2.777 11.062 1 87 87 LEU A C 1
ATOM 633 O O . LEU A 1 87 ? 2.064 3.867 10.969 1 87 87 LEU A O 1
ATOM 637 N N . ARG A 1 88 ? 2.977 2.285 12.148 1 85.88 88 ARG A N 1
ATOM 638 C CA . ARG A 1 88 ? 2.742 3.018 13.391 1 85.88 88 ARG A CA 1
ATOM 639 C C . ARG A 1 88 ? 3.559 4.305 13.422 1 85.88 88 ARG A C 1
ATOM 641 O O . ARG A 1 88 ? 3.033 5.371 13.758 1 85.88 88 ARG A O 1
ATOM 648 N N . LYS A 1 89 ? 4.742 4.121 13.016 1 88.69 89 LYS A N 1
ATOM 649 C CA . LYS A 1 89 ? 5.645 5.266 13.039 1 88.69 89 LYS A CA 1
ATOM 650 C C . LYS A 1 89 ? 5.25 6.297 11.977 1 88.69 89 LYS A C 1
ATOM 652 O O . LYS A 1 89 ? 5.305 7.5 12.227 1 88.69 89 LYS A O 1
ATOM 657 N N . LEU A 1 90 ? 4.871 5.852 10.906 1 91.06 90 LEU A N 1
ATOM 658 C CA . LEU A 1 90 ? 4.574 6.719 9.766 1 91.06 90 LEU A CA 1
ATOM 659 C C . LEU A 1 90 ? 3.229 7.418 9.953 1 91.06 90 LEU A C 1
ATOM 661 O O . LEU A 1 90 ? 2.971 8.453 9.328 1 91.06 90 LEU A O 1
ATOM 665 N N . SER A 1 91 ? 2.43 6.793 10.805 1 85.69 91 SER A N 1
ATOM 666 C CA . SER A 1 91 ? 1.087 7.328 11 1 85.69 91 SER A CA 1
ATOM 667 C C . SER A 1 91 ? 1.135 8.789 11.438 1 85.69 91 SER A C 1
ATOM 669 O O . SER A 1 91 ? 0.381 9.617 10.93 1 85.69 91 SER A O 1
ATOM 671 N N . HIS A 1 92 ? 2.043 9.07 12.281 1 84.69 92 HIS A N 1
ATOM 672 C CA . HIS A 1 92 ? 2.162 10.43 12.781 1 84.69 92 HIS A CA 1
ATOM 673 C C . HIS A 1 92 ? 2.613 11.383 11.68 1 84.69 92 HIS A C 1
ATOM 675 O O . HIS A 1 92 ? 1.982 12.422 11.453 1 84.69 92 HIS A O 1
ATOM 681 N N . SER A 1 93 ? 3.654 11.07 10.969 1 90.19 93 SER A N 1
ATOM 682 C CA . SER A 1 93 ? 4.188 11.93 9.922 1 90.19 93 SER A CA 1
ATOM 683 C C . SER A 1 93 ? 3.166 12.141 8.805 1 90.19 93 SER A C 1
ATOM 685 O O . SER A 1 93 ? 3.055 13.242 8.258 1 90.19 93 SER A O 1
ATOM 687 N N . LEU A 1 94 ? 2.436 11.125 8.547 1 89.62 94 LEU A N 1
ATOM 688 C CA . LEU A 1 94 ? 1.452 11.195 7.469 1 89.62 94 LEU A CA 1
ATOM 689 C C . LEU A 1 94 ? 0.29 12.109 7.855 1 89.62 94 LEU A C 1
ATOM 691 O O . LEU A 1 94 ? -0.281 12.789 7 1 89.62 94 LEU A O 1
ATOM 695 N N . SER A 1 95 ? 0.018 12.086 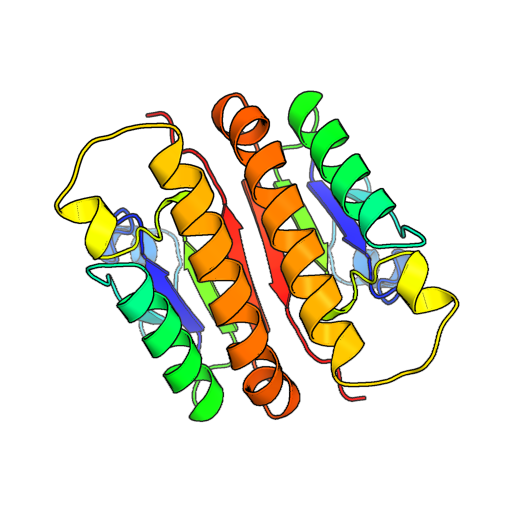9.133 1 85.56 95 SER A N 1
ATOM 696 C CA . SER A 1 95 ? -1.086 12.914 9.602 1 85.56 95 SER A CA 1
ATOM 697 C C . SER A 1 95 ? -0.729 14.398 9.523 1 85.56 95 SER A C 1
ATOM 699 O O . SER A 1 95 ? -1.614 15.25 9.461 1 85.56 95 SER A O 1
ATOM 701 N N . LEU A 1 96 ? 0.568 14.703 9.438 1 87 96 LEU A N 1
ATOM 702 C CA . LEU A 1 96 ? 1.042 16.078 9.43 1 87 96 LEU A CA 1
ATOM 703 C C . LEU A 1 96 ? 1.459 16.5 8.023 1 87 96 LEU A C 1
ATOM 705 O O . LEU A 1 96 ? 1.833 17.656 7.801 1 87 96 LEU A O 1
ATOM 709 N N . SER A 1 97 ? 1.395 15.562 7.168 1 89.38 97 SER A N 1
ATOM 710 C CA . SER A 1 97 ? 1.878 15.82 5.816 1 89.38 97 SER A CA 1
ATOM 711 C C . SER A 1 97 ? 0.746 15.727 4.797 1 89.38 97 SER A C 1
ATOM 713 O O . SER A 1 97 ? -0.27 15.07 5.047 1 89.38 97 SER A O 1
ATOM 715 N N . GLN A 1 98 ? 0.916 16.359 3.713 1 88.06 98 GLN A N 1
ATOM 716 C CA . GLN A 1 98 ? -0.038 16.219 2.617 1 88.06 98 GLN A CA 1
ATOM 717 C C . GLN A 1 98 ? 0.417 15.172 1.611 1 88.06 98 GLN A C 1
ATOM 719 O O . GLN A 1 98 ? -0.158 15.055 0.526 1 88.06 98 GLN A O 1
ATOM 724 N N . SER A 1 99 ? 1.373 14.414 2.021 1 92.06 99 SER A N 1
ATOM 725 C CA . SER A 1 99 ? 1.911 13.406 1.113 1 92.06 99 SER A CA 1
ATOM 726 C C . SER A 1 99 ? 1.032 12.164 1.088 1 92.06 99 SER A C 1
ATOM 728 O O . SER A 1 99 ? 0.38 11.836 2.082 1 92.06 99 SER A O 1
ATOM 730 N N . THR A 1 100 ? 1.011 11.516 -0.041 1 93.75 100 THR A N 1
ATOM 731 C CA . THR A 1 100 ? 0.361 10.219 -0.206 1 93.75 100 THR A CA 1
ATOM 732 C C . THR A 1 100 ? 1.396 9.102 -0.256 1 93.75 100 THR A C 1
ATOM 734 O O . THR A 1 100 ? 2.385 9.195 -0.986 1 93.75 100 THR A O 1
ATOM 737 N N . LEU A 1 101 ? 1.148 8.062 0.594 1 95.25 101 LEU A N 1
ATOM 738 C CA . LEU A 1 101 ? 2.01 6.891 0.583 1 95.25 101 LEU A CA 1
ATOM 739 C C . LEU A 1 101 ? 1.325 5.719 -0.115 1 95.25 101 LEU A C 1
ATOM 741 O O . LEU A 1 101 ? 0.191 5.371 0.221 1 95.25 101 LEU A O 1
ATOM 745 N N . VAL A 1 102 ? 2.012 5.16 -1.088 1 95.56 102 VAL A N 1
ATOM 746 C CA . VAL A 1 102 ? 1.48 4.051 -1.877 1 95.56 102 VAL A CA 1
ATOM 747 C C . VAL A 1 102 ? 2.389 2.832 -1.73 1 95.56 102 VAL A C 1
ATOM 749 O O . VAL A 1 102 ? 3.58 2.895 -2.043 1 95.56 102 VAL A O 1
ATOM 752 N N . PHE A 1 103 ? 1.814 1.764 -1.24 1 94.31 103 PHE A N 1
ATOM 753 C CA . PHE A 1 103 ? 2.512 0.484 -1.244 1 94.31 103 PHE A CA 1
ATOM 754 C C . PHE A 1 103 ? 2.006 -0.405 -2.373 1 94.31 103 PHE A C 1
ATOM 756 O O . PHE A 1 103 ? 0.797 -0.573 -2.545 1 94.31 103 PHE A O 1
ATOM 763 N N . ILE A 1 104 ? 2.961 -0.904 -3.084 1 94 104 ILE A N 1
ATOM 764 C CA . ILE A 1 104 ? 2.641 -1.874 -4.125 1 94 104 ILE A CA 1
ATOM 765 C C . ILE A 1 104 ? 3.127 -3.26 -3.705 1 94 104 ILE A C 1
ATOM 767 O O . ILE A 1 104 ? 4.242 -3.406 -3.197 1 94 104 ILE A O 1
ATOM 771 N N . ASN A 1 105 ? 2.248 -4.145 -3.781 1 89.44 105 ASN A N 1
ATOM 772 C CA . ASN A 1 105 ? 2.619 -5.539 -3.582 1 89.44 105 ASN A CA 1
ATOM 773 C C . ASN A 1 105 ? 2.287 -6.391 -4.805 1 89.44 105 ASN A C 1
ATOM 775 O O . ASN A 1 105 ? 1.115 -6.586 -5.129 1 89.44 105 ASN A O 1
ATOM 779 N N . GLN A 1 106 ? 3.334 -6.621 -5.652 1 78.31 106 GLN A N 1
ATOM 780 C CA . GLN A 1 106 ? 3.215 -7.492 -6.816 1 78.31 106 GLN A CA 1
ATOM 781 C C . GLN A 1 106 ? 4.238 -8.625 -6.77 1 78.31 106 GLN A C 1
ATOM 783 O O . GLN A 1 106 ? 5.328 -8.461 -6.215 1 78.31 106 GLN A O 1
ATOM 788 N N . GLU A 1 107 ? 3.816 -9.953 -6.789 1 62.38 107 GLU A N 1
ATOM 789 C CA . GLU A 1 107 ? 4.848 -10.977 -6.902 1 62.38 107 GLU A CA 1
ATOM 790 C C . GLU A 1 107 ? 5.227 -11.219 -8.359 1 62.38 107 GLU A C 1
ATOM 792 O O . GLU A 1 107 ? 4.352 -11.352 -9.219 1 62.38 107 GLU A O 1
ATOM 797 N N . ALA A 1 108 ? 6.258 -10.484 -8.891 1 50.09 108 ALA A N 1
ATOM 798 C CA . ALA A 1 108 ? 6.723 -10.859 -10.219 1 50.09 108 ALA A CA 1
ATOM 799 C C . ALA A 1 108 ? 7.355 -12.242 -10.219 1 50.09 108 ALA A C 1
ATOM 801 O O . ALA A 1 108 ? 8.32 -12.492 -9.492 1 50.09 108 ALA A O 1
ATOM 802 N N . PHE A 1 109 ? 6.598 -13.406 -10.062 1 39.44 109 PHE A N 1
ATOM 803 C CA . PHE A 1 109 ? 7.219 -14.688 -10.352 1 39.44 109 PHE A CA 1
ATOM 804 C C . PHE A 1 109 ? 8 -14.633 -11.664 1 39.44 109 PHE A C 1
ATOM 806 O O . PHE A 1 109 ? 8.852 -15.484 -11.922 1 39.44 109 PHE A O 1
ATOM 813 N N . ILE A 1 110 ? 8.531 -13.703 -12.203 1 30.73 110 ILE A N 1
ATOM 814 C CA . ILE A 1 110 ? 9.305 -14.312 -13.273 1 30.73 110 ILE A CA 1
ATOM 815 C C . ILE A 1 110 ? 10.539 -15.008 -12.688 1 30.73 110 ILE A C 1
ATOM 817 O O . ILE A 1 110 ? 11.125 -14.531 -11.719 1 30.73 110 ILE A O 1
ATOM 821 N N . TYR B 1 1 ? -9.602 -5.691 -15.281 1 84.69 1 TYR B N 1
ATOM 822 C CA . TYR B 1 1 ? -10.531 -5.117 -14.312 1 84.69 1 TYR B CA 1
ATOM 823 C C . TYR B 1 1 ? -9.789 -4.602 -13.086 1 84.69 1 TYR B C 1
ATOM 825 O O . TYR B 1 1 ? -8.75 -5.152 -12.703 1 84.69 1 TYR B O 1
ATOM 833 N N . CYS B 1 2 ? -10.305 -3.441 -12.578 1 90.62 2 CYS B N 1
ATOM 834 C CA . CYS B 1 2 ? -9.758 -2.846 -11.367 1 90.62 2 CYS B CA 1
ATOM 835 C C . CYS B 1 2 ? -10.797 -2.814 -10.258 1 90.62 2 CYS B C 1
ATOM 837 O O . CYS B 1 2 ? -11.977 -2.547 -10.508 1 90.62 2 CYS B O 1
ATOM 839 N N . ALA B 1 3 ? -10.391 -3.262 -9.109 1 94.69 3 ALA B N 1
ATOM 840 C CA . ALA B 1 3 ? -11.242 -3.148 -7.926 1 94.69 3 ALA B CA 1
ATOM 841 C C . ALA B 1 3 ? -10.742 -2.047 -6.992 1 94.69 3 ALA B C 1
ATOM 843 O O . ALA B 1 3 ? -9.539 -1.92 -6.766 1 94.69 3 ALA B O 1
ATOM 844 N N . PHE B 1 4 ? -11.703 -1.293 -6.57 1 94.12 4 PHE B N 1
ATOM 845 C CA . PHE B 1 4 ? -11.398 -0.202 -5.648 1 94.12 4 PHE B CA 1
ATOM 846 C C . PHE B 1 4 ? -12.125 -0.392 -4.324 1 94.12 4 PHE B C 1
ATOM 848 O O . PHE B 1 4 ? -13.352 -0.315 -4.266 1 94.12 4 PHE B O 1
ATOM 855 N N . ILE B 1 5 ? -11.328 -0.693 -3.283 1 95.94 5 ILE B N 1
ATOM 856 C CA . ILE B 1 5 ? -11.852 -0.766 -1.924 1 95.94 5 ILE B CA 1
ATOM 857 C C . ILE B 1 5 ? -11.789 0.613 -1.271 1 95.94 5 ILE B C 1
ATOM 859 O O . ILE B 1 5 ? -10.719 1.055 -0.847 1 95.94 5 ILE B O 1
ATOM 863 N N . ASP B 1 6 ? -12.945 1.26 -1.231 1 94.38 6 ASP B N 1
ATOM 864 C CA . ASP B 1 6 ? -13.07 2.611 -0.697 1 94.38 6 ASP B CA 1
ATOM 865 C C . ASP B 1 6 ? -13.391 2.582 0.797 1 94.38 6 ASP B C 1
ATOM 867 O O . ASP B 1 6 ? -14.539 2.793 1.197 1 94.38 6 ASP B O 1
ATOM 871 N N . ALA B 1 7 ? -12.32 2.398 1.608 1 93.81 7 ALA B N 1
ATOM 872 C CA . ALA B 1 7 ? -12.477 2.295 3.059 1 93.81 7 ALA B CA 1
ATOM 873 C C . ALA B 1 7 ? -12.852 3.643 3.668 1 93.81 7 ALA B C 1
ATOM 875 O O . ALA B 1 7 ? -13.422 3.699 4.758 1 93.81 7 ALA B O 1
ATOM 876 N N . GLU B 1 8 ? -12.609 4.758 2.922 1 91.56 8 GLU B N 1
ATOM 877 C CA . GLU B 1 8 ? -12.883 6.102 3.432 1 91.56 8 GLU B CA 1
ATOM 878 C C . GLU B 1 8 ? -14.305 6.539 3.104 1 91.56 8 GLU B C 1
ATOM 880 O O . GLU B 1 8 ? -14.758 7.586 3.568 1 91.56 8 GLU B O 1
ATOM 885 N N . HIS B 1 9 ? -14.977 5.836 2.307 1 89.25 9 HIS B N 1
ATOM 886 C CA . HIS B 1 9 ? -16.328 6.18 1.863 1 89.25 9 HIS B CA 1
ATOM 887 C C . HIS B 1 9 ? -16.359 7.57 1.245 1 89.25 9 HIS B C 1
ATOM 889 O O . HIS B 1 9 ? -17.281 8.359 1.531 1 89.25 9 HIS B O 1
ATOM 895 N N . ALA B 1 10 ? -15.328 7.855 0.507 1 86.44 10 ALA B N 1
ATOM 896 C CA . ALA B 1 10 ? -15.211 9.219 -0.007 1 86.44 10 ALA B CA 1
ATOM 897 C C . ALA B 1 10 ? -15.367 9.242 -1.525 1 86.44 10 ALA B C 1
ATOM 899 O O . ALA B 1 10 ? -15.586 10.305 -2.113 1 86.44 10 ALA B O 1
ATOM 900 N N . LEU B 1 11 ? -15.242 8.117 -2.219 1 84.06 11 LEU B N 1
ATOM 901 C CA . LEU B 1 11 ? -15.297 8.102 -3.676 1 84.06 11 LEU B CA 1
ATOM 902 C C . LEU B 1 11 ? -16.734 8.148 -4.164 1 84.06 11 LEU B C 1
ATOM 904 O O . LEU B 1 11 ? -17.562 7.301 -3.785 1 84.06 11 LEU B O 1
ATOM 908 N N . ASP B 1 12 ? -17.031 9.203 -4.887 1 84.38 12 ASP B N 1
ATOM 909 C CA . ASP B 1 12 ? -18.297 9.312 -5.621 1 84.38 12 ASP B CA 1
ATOM 910 C C . ASP B 1 12 ? -18.125 8.836 -7.062 1 84.38 12 ASP B C 1
ATOM 912 O O . ASP B 1 12 ? -17.453 9.484 -7.863 1 84.38 12 ASP B O 1
ATOM 916 N N . PRO B 1 13 ? -18.797 7.723 -7.34 1 80.81 13 PRO B N 1
ATOM 917 C CA . PRO B 1 13 ? -18.578 7.133 -8.664 1 80.81 13 PRO B CA 1
ATOM 918 C C . PRO B 1 13 ? -18.984 8.078 -9.797 1 80.81 13 PRO B C 1
ATOM 920 O O . PRO B 1 13 ? -18.359 8.062 -10.867 1 80.81 13 PRO B O 1
ATOM 923 N N . VAL B 1 14 ? -20 8.805 -9.539 1 81.25 14 VAL B N 1
ATOM 924 C CA . VAL B 1 14 ? -20.469 9.742 -10.555 1 81.25 14 VAL B CA 1
ATOM 925 C C . VAL B 1 14 ? -19.391 10.781 -10.836 1 81.25 14 VAL B C 1
ATOM 927 O O . VAL B 1 14 ? -19.094 11.078 -12 1 81.25 14 VAL B O 1
ATOM 930 N N . LEU B 1 15 ? -18.812 11.188 -9.727 1 79.94 15 LEU B N 1
ATOM 931 C CA . LEU B 1 15 ? -17.75 12.18 -9.875 1 79.94 15 LEU B CA 1
ATOM 932 C C . LEU B 1 15 ? -16.516 11.555 -10.508 1 79.94 15 LEU B C 1
ATOM 934 O O . LEU B 1 15 ? -15.836 12.188 -11.328 1 79.94 15 LEU B O 1
ATOM 938 N N . ALA B 1 16 ? -16.266 10.367 -10.156 1 79.94 16 ALA B N 1
ATOM 939 C CA . ALA B 1 16 ? -15.109 9.672 -10.688 1 79.94 16 ALA B CA 1
ATOM 940 C C . ALA B 1 16 ? -15.211 9.5 -12.203 1 79.94 16 ALA B C 1
ATOM 942 O O . ALA B 1 16 ? -14.234 9.688 -12.922 1 79.94 16 ALA B O 1
ATOM 943 N N . GLU B 1 17 ? -16.391 9.188 -12.617 1 78.81 17 GLU B N 1
ATOM 944 C CA . GLU B 1 17 ? -16.625 9.047 -14.055 1 78.81 17 GLU B CA 1
ATOM 945 C C . GLU B 1 17 ? -16.375 10.367 -14.781 1 78.81 17 GLU B C 1
ATOM 947 O O . GLU B 1 17 ? -15.82 10.383 -15.875 1 78.81 17 GLU B O 1
ATOM 952 N N . ALA B 1 18 ? -16.75 11.344 -14.125 1 80.06 18 ALA B N 1
ATOM 953 C CA . ALA B 1 18 ? -16.625 12.664 -14.727 1 80.06 18 ALA B CA 1
ATOM 954 C C . ALA B 1 18 ? -15.164 13.047 -14.945 1 80.06 18 ALA B C 1
ATOM 956 O O . ALA B 1 18 ? -14.844 13.797 -15.867 1 80.06 18 ALA B O 1
ATOM 957 N N . ILE B 1 19 ? -14.375 12.328 -14.18 1 77.81 19 ILE B N 1
ATOM 958 C CA . ILE B 1 19 ? -12.969 12.711 -14.273 1 77.81 19 ILE B CA 1
ATOM 959 C C . ILE B 1 19 ? -12.195 11.641 -15.055 1 77.81 19 ILE B C 1
ATOM 961 O O . ILE B 1 19 ? -10.969 11.625 -15.047 1 77.81 19 ILE B O 1
ATOM 965 N N . GLY B 1 20 ? -12.883 10.664 -15.68 1 74.62 20 GLY B N 1
ATOM 966 C CA . GLY B 1 20 ? -12.242 9.797 -16.641 1 74.62 20 GLY B CA 1
ATOM 967 C C . GLY B 1 20 ? -12.023 8.383 -16.125 1 74.62 20 GLY B C 1
ATOM 968 O O . GLY B 1 20 ? -11.375 7.566 -16.781 1 74.62 20 GLY B O 1
ATOM 969 N N . VAL B 1 21 ? -12.539 8.125 -14.977 1 71.62 21 VAL B N 1
ATOM 970 C CA . VAL B 1 21 ? -12.43 6.762 -14.469 1 71.62 21 VAL B CA 1
ATOM 971 C C . VAL B 1 21 ? -13.43 5.863 -15.18 1 71.62 21 VAL B C 1
ATOM 973 O O . VAL B 1 21 ? -14.625 6.184 -15.242 1 71.62 21 VAL B O 1
ATOM 976 N N . LYS B 1 22 ? -12.922 4.922 -15.922 1 77.88 22 LYS B N 1
ATOM 977 C CA . LYS B 1 22 ? -13.82 3.955 -16.547 1 77.88 22 LYS B CA 1
ATOM 978 C C . LYS B 1 22 ? -14.508 3.09 -15.492 1 77.88 22 LYS B C 1
ATOM 980 O O . LYS B 1 22 ? -13.938 2.113 -15.008 1 77.88 22 LYS B O 1
ATOM 985 N N . THR B 1 23 ? -15.719 3.479 -15.219 1 77 23 THR B N 1
ATOM 986 C CA . THR B 1 23 ? -16.438 2.848 -14.117 1 77 23 THR B CA 1
ATOM 987 C C . THR B 1 23 ? -17.031 1.51 -14.547 1 77 23 THR B C 1
ATOM 989 O O . THR B 1 23 ? -17.375 0.677 -13.711 1 77 23 THR B O 1
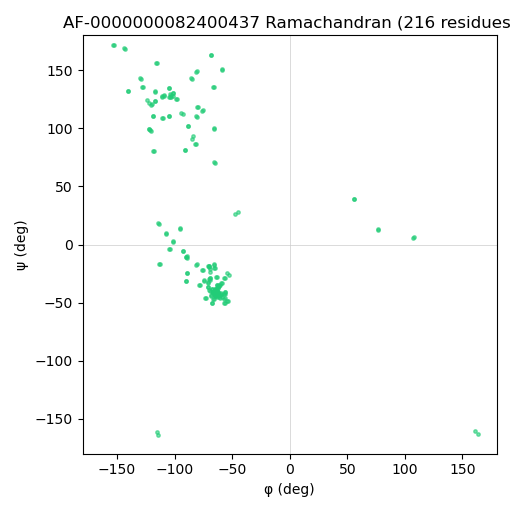ATOM 992 N N . GLU B 1 24 ? -17.094 1.341 -15.875 1 78 24 GLU B N 1
ATOM 993 C CA . GLU B 1 24 ? -17.688 0.098 -16.359 1 78 24 GLU B CA 1
ATOM 994 C C . GLU B 1 24 ? -16.859 -1.11 -15.938 1 78 24 GLU B C 1
ATOM 996 O O . GLU B 1 24 ? -17.391 -2.209 -15.766 1 78 24 GLU B O 1
ATOM 1001 N N . ASN B 1 25 ? -15.602 -0.952 -15.758 1 80.56 25 ASN B N 1
ATOM 1002 C CA . ASN B 1 25 ? -14.719 -2.047 -15.375 1 80.56 25 ASN B CA 1
ATOM 1003 C C . ASN B 1 25 ? -14.148 -1.839 -13.969 1 80.56 25 ASN B C 1
ATOM 1005 O O . ASN B 1 25 ? -13.156 -2.467 -13.602 1 80.56 25 ASN B O 1
ATOM 1009 N N . LEU B 1 26 ? -14.844 -0.95 -13.273 1 84.44 26 LEU B N 1
ATOM 1010 C CA . LEU B 1 26 ? -14.406 -0.643 -11.914 1 84.44 26 LEU B CA 1
ATOM 1011 C C . LEU B 1 26 ? -15.32 -1.301 -10.891 1 84.44 26 LEU B C 1
ATOM 1013 O O . LEU B 1 26 ? -16.531 -1.053 -10.875 1 84.44 26 LEU B O 1
ATOM 1017 N N . LEU B 1 27 ? -14.852 -2.316 -10.148 1 89.19 27 LEU B N 1
ATOM 1018 C CA . LEU B 1 27 ? -15.555 -2.836 -8.984 1 89.19 27 LEU B CA 1
ATOM 1019 C C . LEU B 1 27 ? -15.297 -1.962 -7.758 1 89.19 27 LEU B C 1
ATOM 1021 O O . LEU B 1 27 ? -14.156 -1.831 -7.312 1 89.19 27 LEU B O 1
ATOM 1025 N N . LEU B 1 28 ? -16.312 -1.255 -7.352 1 92.44 28 LEU B N 1
ATOM 1026 C CA . LEU B 1 28 ? -16.203 -0.386 -6.184 1 92.44 28 LEU B CA 1
ATOM 1027 C C . LEU B 1 28 ? -16.844 -1.032 -4.961 1 92.44 28 LEU B C 1
ATOM 1029 O O . LEU B 1 28 ? -17.969 -1.545 -5.043 1 92.44 28 LEU B O 1
ATOM 1033 N N . SER B 1 29 ? -16.125 -1.115 -3.857 1 94.44 29 SER B N 1
ATOM 1034 C CA . SER B 1 29 ? -16.641 -1.629 -2.592 1 94.44 29 SER B CA 1
ATOM 1035 C C . SER B 1 29 ? -16.375 -0.652 -1.45 1 94.44 29 SER B C 1
ATOM 1037 O O . SER B 1 29 ? -15.305 -0.046 -1.382 1 94.44 29 SER B O 1
ATOM 1039 N N . GLN B 1 30 ? -17.328 -0.431 -0.651 1 95.69 30 GLN B N 1
ATOM 1040 C CA . GLN B 1 30 ? -17.25 0.404 0.543 1 95.69 30 GLN B CA 1
ATOM 1041 C C . GLN B 1 30 ? -17.531 -0.406 1.804 1 95.69 30 GLN B C 1
ATOM 1043 O O . GLN B 1 30 ? -18.656 -0.375 2.324 1 95.69 30 GLN B O 1
ATOM 1048 N N . PRO B 1 31 ? -16.531 -1.14 2.307 1 95.94 31 PRO B N 1
ATOM 1049 C CA . PRO B 1 31 ? -16.719 -2.068 3.422 1 95.94 31 PRO B CA 1
ATOM 1050 C C . PRO B 1 31 ? -17.016 -1.354 4.742 1 95.94 31 PRO B C 1
ATOM 1052 O O . PRO B 1 31 ? -16.641 -0.191 4.91 1 95.94 31 PRO B O 1
ATOM 1055 N N . ASP B 1 32 ? -17.531 -2.09 5.695 1 94.5 32 ASP B N 1
ATOM 1056 C CA . ASP B 1 32 ? -17.953 -1.523 6.977 1 94.5 32 ASP B CA 1
ATOM 1057 C C . ASP B 1 32 ? -16.797 -1.527 7.977 1 94.5 32 ASP B C 1
ATOM 1059 O O . ASP B 1 32 ? -16.812 -0.777 8.953 1 94.5 32 ASP B O 1
ATOM 1063 N N . CYS B 1 33 ? -15.789 -2.438 7.812 1 95.62 33 CYS B N 1
ATOM 1064 C CA . CYS B 1 33 ? -14.656 -2.514 8.727 1 95.62 33 CYS B CA 1
ATOM 1065 C C . CYS B 1 33 ? -13.422 -3.078 8.016 1 95.62 33 CYS B C 1
ATOM 1067 O O . CYS B 1 33 ? -13.516 -3.531 6.875 1 95.62 33 CYS B O 1
ATOM 1069 N N . GLY B 1 34 ? -12.383 -3.035 8.633 1 96.38 34 GLY B N 1
ATOM 1070 C CA . GLY B 1 34 ? -11.117 -3.459 8.062 1 96.38 34 GLY B CA 1
ATOM 1071 C C . GLY B 1 34 ? -11.094 -4.934 7.695 1 96.38 34 GLY B C 1
ATOM 1072 O O . GLY B 1 34 ? -10.586 -5.305 6.637 1 96.38 34 GLY B O 1
ATOM 1073 N N . GLU B 1 35 ? -11.688 -5.723 8.586 1 96.88 35 GLU B N 1
ATOM 1074 C CA . GLU B 1 35 ? -11.695 -7.16 8.336 1 96.88 35 GLU B CA 1
ATOM 1075 C C . GLU B 1 35 ? -12.445 -7.492 7.043 1 96.88 35 GLU B C 1
ATOM 1077 O O . GLU B 1 35 ? -11.984 -8.312 6.246 1 96.88 35 GLU B O 1
ATOM 1082 N N . GLN B 1 36 ? -13.539 -6.848 6.906 1 97.06 36 GLN B N 1
ATOM 1083 C CA . GLN B 1 36 ? -14.352 -7.062 5.711 1 97.06 36 GLN B CA 1
ATOM 1084 C C . GLN B 1 36 ? -13.609 -6.602 4.457 1 97.06 36 GLN B C 1
ATOM 1086 O O . GLN B 1 36 ? -13.617 -7.297 3.439 1 97.06 36 GLN B O 1
ATOM 1091 N N . ALA B 1 37 ? -13.008 -5.469 4.531 1 97.38 37 ALA B N 1
ATOM 1092 C CA . ALA B 1 37 ? -12.242 -4.922 3.414 1 97.38 37 ALA B CA 1
ATOM 1093 C C . ALA B 1 37 ? -11.156 -5.895 2.965 1 97.38 37 ALA B C 1
ATOM 1095 O O . ALA B 1 37 ? -11.078 -6.242 1.785 1 97.38 37 ALA B O 1
ATOM 1096 N N . LEU B 1 38 ? -10.398 -6.355 3.891 1 96.75 38 LEU B N 1
ATOM 1097 C CA . LEU B 1 38 ? -9.234 -7.18 3.566 1 96.75 38 LEU B CA 1
ATOM 1098 C C . LEU B 1 38 ? -9.672 -8.586 3.146 1 96.75 38 LEU B C 1
ATOM 1100 O O . LEU B 1 38 ? -9.008 -9.219 2.32 1 96.75 38 LEU B O 1
ATOM 1104 N N . SER B 1 39 ? -10.75 -9.008 3.691 1 96.56 39 SER B N 1
ATOM 1105 C CA . SER B 1 39 ? -11.32 -10.273 3.232 1 96.56 39 SER B CA 1
ATOM 1106 C C . SER B 1 39 ? -11.758 -10.188 1.776 1 96.56 39 SER B C 1
ATOM 1108 O O . SER B 1 39 ? -11.531 -11.117 0.997 1 96.56 39 SER B O 1
ATOM 1110 N N . LEU B 1 40 ? -12.383 -9.117 1.435 1 96.81 40 LEU B N 1
ATOM 1111 C CA . LEU B 1 40 ? -12.789 -8.906 0.052 1 96.81 40 LEU B CA 1
ATOM 1112 C C . LEU B 1 40 ? -11.578 -8.852 -0.874 1 96.81 40 LEU B C 1
ATOM 1114 O O . LEU B 1 40 ? -11.594 -9.445 -1.955 1 96.81 40 LEU B O 1
ATOM 1118 N N . VAL B 1 41 ? -10.602 -8.164 -0.448 1 96.69 41 VAL B N 1
ATOM 1119 C CA . VAL B 1 41 ? -9.359 -8.109 -1.215 1 96.69 41 VAL B CA 1
ATOM 1120 C C . VAL B 1 41 ? -8.852 -9.523 -1.491 1 96.69 41 VAL B C 1
ATOM 1122 O O . VAL B 1 41 ? -8.539 -9.859 -2.633 1 96.69 41 VAL B O 1
ATOM 1125 N N . ASP B 1 42 ? -8.828 -10.289 -0.465 1 96.5 42 ASP B N 1
ATOM 1126 C CA . ASP B 1 42 ? -8.344 -11.656 -0.598 1 96.5 42 ASP B CA 1
ATOM 1127 C C . ASP B 1 42 ? -9.18 -12.445 -1.603 1 96.5 42 ASP B C 1
ATOM 1129 O O . ASP B 1 42 ? -8.641 -13.156 -2.451 1 96.5 42 ASP B O 1
ATOM 1133 N N . THR B 1 43 ? -10.469 -12.273 -1.529 1 96.38 43 THR B N 1
ATOM 1134 C CA . THR B 1 43 ? -11.391 -12.969 -2.422 1 96.38 43 THR B CA 1
ATOM 1135 C C . THR B 1 43 ? -11.156 -12.547 -3.871 1 96.38 43 THR B C 1
ATOM 1137 O O . THR B 1 43 ? -11.086 -13.398 -4.766 1 96.38 43 THR B O 1
ATOM 1140 N N . LEU B 1 44 ? -11.008 -11.32 -4.109 1 95.69 44 LEU B N 1
ATOM 1141 C CA . LEU B 1 44 ? -10.82 -10.789 -5.453 1 95.69 44 LEU B CA 1
ATOM 1142 C C . LEU B 1 44 ? -9.508 -11.281 -6.059 1 95.69 44 LEU B C 1
ATOM 1144 O O . LEU B 1 44 ? -9.469 -11.672 -7.227 1 95.69 44 LEU B O 1
ATOM 1148 N N . ILE B 1 45 ? -8.508 -11.297 -5.262 1 94.5 45 ILE B N 1
ATOM 1149 C CA . ILE B 1 45 ? -7.203 -11.758 -5.727 1 94.5 45 ILE B CA 1
ATOM 1150 C C . ILE B 1 45 ? -7.277 -13.242 -6.086 1 94.5 45 ILE B C 1
ATOM 1152 O O . ILE B 1 45 ? -6.797 -13.656 -7.145 1 94.5 45 ILE B O 1
ATOM 1156 N N . ARG B 1 46 ? -7.918 -13.969 -5.266 1 93.94 46 ARG B N 1
ATOM 1157 C CA . ARG B 1 46 ? -7.996 -15.414 -5.461 1 93.94 46 ARG B CA 1
ATOM 1158 C C . ARG B 1 46 ? -8.859 -15.75 -6.672 1 93.94 46 ARG B C 1
ATOM 1160 O O . ARG B 1 46 ? -8.617 -16.75 -7.352 1 93.94 46 ARG B O 1
ATOM 1167 N N . SER B 1 47 ? -9.789 -14.914 -6.898 1 93.38 47 SER B N 1
ATOM 1168 C CA . SER B 1 47 ? -10.703 -15.18 -8.008 1 93.38 47 SER B CA 1
ATOM 1169 C C . SER B 1 47 ? -9.992 -15.039 -9.352 1 93.38 47 SER B C 1
ATOM 1171 O O . SER B 1 47 ? -10.43 -15.609 -10.352 1 93.38 47 SER B O 1
ATOM 1173 N N . GLY B 1 48 ? -9.008 -14.234 -9.43 1 90.56 48 GLY B N 1
ATOM 1174 C CA . GLY B 1 48 ? -8.289 -13.977 -10.664 1 90.56 48 GLY B CA 1
ATOM 1175 C C . GLY B 1 48 ? -9.039 -13.055 -11.609 1 90.56 48 GLY B C 1
ATOM 1176 O O . GLY B 1 48 ? -8.641 -12.859 -12.758 1 90.56 48 GLY B O 1
ATOM 1177 N N . SER B 1 49 ? -10.039 -12.43 -11.109 1 89.5 49 SER B N 1
ATOM 1178 C CA . SER B 1 49 ? -10.93 -11.672 -11.977 1 89.5 49 SER B CA 1
ATOM 1179 C C . SER B 1 49 ? -10.5 -10.211 -12.07 1 89.5 49 SER B C 1
ATOM 1181 O O . SER B 1 49 ? -11.062 -9.438 -12.852 1 89.5 49 SER B O 1
ATOM 1183 N N . VAL B 1 50 ? -9.453 -9.852 -11.234 1 91.56 50 VAL B N 1
ATOM 1184 C CA . VAL B 1 50 ? -9.039 -8.453 -11.211 1 91.56 50 VAL B CA 1
ATOM 1185 C C . VAL B 1 50 ? -7.527 -8.359 -11.398 1 91.56 50 VAL B C 1
ATOM 1187 O O . VAL B 1 50 ? -6.777 -9.188 -10.883 1 91.56 50 VAL B O 1
ATOM 1190 N N . ASP B 1 51 ? -7.086 -7.355 -12.109 1 91.44 51 ASP B N 1
ATOM 1191 C CA . ASP B 1 51 ? -5.66 -7.145 -12.344 1 91.44 51 ASP B CA 1
ATOM 1192 C C . ASP B 1 51 ? -5.051 -6.262 -11.25 1 91.44 51 ASP B C 1
ATOM 1194 O O . ASP B 1 51 ? -3.881 -6.418 -10.906 1 91.44 51 ASP B O 1
ATOM 1198 N N . VAL B 1 52 ? -5.848 -5.383 -10.742 1 93.25 52 VAL B N 1
ATOM 1199 C CA . VAL B 1 52 ? -5.371 -4.438 -9.734 1 93.25 52 VAL B CA 1
ATOM 1200 C C . VAL B 1 52 ? -6.441 -4.242 -8.664 1 93.25 52 VAL B C 1
ATOM 1202 O O . VAL B 1 52 ? -7.621 -4.066 -8.977 1 93.25 52 VAL B O 1
ATOM 1205 N N . VAL B 1 53 ? -6.039 -4.324 -7.418 1 95.31 53 VAL B N 1
ATOM 1206 C CA . VAL B 1 53 ? -6.883 -3.984 -6.281 1 95.31 53 VAL B CA 1
ATOM 1207 C C . VAL B 1 53 ? -6.277 -2.805 -5.523 1 95.31 53 VAL B C 1
ATOM 1209 O O . VAL B 1 53 ? -5.113 -2.852 -5.113 1 95.31 53 VAL B O 1
ATOM 1212 N N . VAL B 1 54 ? -7.086 -1.738 -5.383 1 95 54 VAL B N 1
ATOM 1213 C CA . VAL B 1 54 ? -6.645 -0.55 -4.66 1 95 54 VAL B CA 1
ATOM 1214 C C . VAL B 1 54 ? -7.422 -0.42 -3.354 1 95 54 VAL B C 1
ATOM 1216 O O . VAL B 1 54 ? -8.656 -0.493 -3.348 1 95 54 VAL B O 1
ATOM 1219 N N . VAL B 1 55 ? -6.695 -0.289 -2.279 1 95.56 55 VAL B N 1
ATOM 1220 C CA . VAL B 1 55 ? -7.309 -0.049 -0.977 1 95.56 55 VAL B CA 1
ATOM 1221 C C . VAL B 1 55 ? -7.004 1.376 -0.518 1 95.56 55 VAL B C 1
ATOM 1223 O O . VAL B 1 55 ? -5.855 1.71 -0.226 1 95.56 55 VAL B O 1
ATOM 1226 N N . ASP B 1 56 ? -8.094 2.223 -0.554 1 93.62 56 ASP B N 1
ATOM 1227 C CA . ASP B 1 56 ? -8.008 3.611 -0.112 1 93.62 56 ASP B CA 1
ATOM 1228 C C . ASP B 1 56 ? -8.992 3.893 1.017 1 93.62 56 ASP B C 1
ATOM 1230 O O . ASP B 1 56 ? -10.203 3.982 0.784 1 93.62 56 ASP B O 1
ATOM 1234 N N . SER B 1 57 ? -8.422 3.852 2.182 1 92.38 57 SER B N 1
ATOM 1235 C CA . SER B 1 57 ? -7.004 3.932 2.527 1 92.38 57 SER B CA 1
ATOM 1236 C C . SER B 1 57 ? -6.672 3.037 3.717 1 92.38 57 SER B C 1
ATOM 1238 O O . SER B 1 57 ? -7.574 2.543 4.398 1 92.38 57 SER B O 1
ATOM 1240 N N . VAL B 1 58 ? -5.359 2.811 4.039 1 90.12 58 VAL B N 1
ATOM 1241 C CA . VAL B 1 58 ? -4.906 1.941 5.117 1 90.12 58 VAL B CA 1
ATOM 1242 C C . VAL B 1 58 ? -5.355 2.51 6.461 1 90.12 58 VAL B C 1
ATOM 1244 O O . VAL B 1 58 ? -5.832 1.771 7.328 1 90.12 58 VAL B O 1
ATOM 1247 N N . ALA B 1 59 ? -5.293 3.863 6.559 1 88.12 59 ALA B N 1
ATOM 1248 C CA . ALA B 1 59 ? -5.629 4.508 7.824 1 88.12 59 ALA B CA 1
ATOM 1249 C C . ALA B 1 59 ? -7.105 4.312 8.164 1 88.12 59 ALA B C 1
ATOM 1251 O O . ALA B 1 59 ? -7.492 4.395 9.336 1 88.12 59 ALA B O 1
ATOM 1252 N N . ALA B 1 60 ? -7.906 3.945 7.211 1 90.56 60 ALA B N 1
ATOM 1253 C CA . ALA B 1 60 ? -9.352 3.852 7.41 1 90.56 60 ALA B CA 1
ATOM 1254 C C . ALA B 1 60 ? -9.781 2.4 7.609 1 90.56 60 ALA B C 1
ATOM 1256 O O . ALA B 1 60 ? -10.977 2.113 7.73 1 90.56 60 ALA B O 1
ATOM 1257 N N . LEU B 1 61 ? -8.844 1.519 7.625 1 93 61 LEU B N 1
ATOM 1258 C CA . LEU B 1 61 ? -9.141 0.12 7.914 1 93 61 LEU B CA 1
ATOM 1259 C C . LEU B 1 61 ? -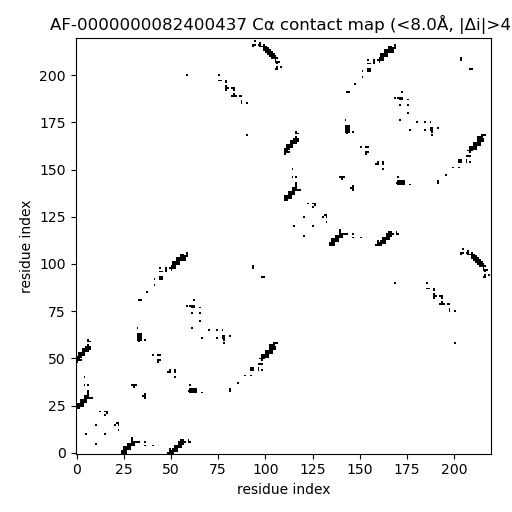9.242 -0.115 9.414 1 93 61 LEU B C 1
ATOM 1261 O O . LEU B 1 61 ? -8.32 -0.644 10.031 1 93 61 LEU B O 1
ATOM 1265 N N . VAL B 1 62 ? -10.359 0.095 9.898 1 91.31 62 VAL B N 1
ATOM 1266 C CA . VAL B 1 62 ? -10.594 0.027 11.336 1 91.31 62 VAL B CA 1
ATOM 1267 C C . VAL B 1 62 ? -11.188 -1.331 11.703 1 91.31 62 VAL B C 1
ATOM 1269 O O . VAL B 1 62 ? -12.195 -1.75 11.125 1 91.31 62 VAL B O 1
ATOM 1272 N N . PRO B 1 63 ? -10.484 -1.934 12.633 1 92.81 63 PRO B N 1
ATOM 1273 C CA . PRO B 1 63 ? -11.062 -3.199 13.086 1 92.81 63 PRO B CA 1
ATOM 1274 C C . PRO B 1 63 ? -12.469 -3.035 13.664 1 92.81 63 PRO B C 1
ATOM 1276 O O . PRO B 1 63 ? -12.781 -1.993 14.242 1 92.81 63 PRO B O 1
ATOM 1279 N N . LYS B 1 64 ? -13.25 -4.051 13.539 1 90.31 64 LYS B N 1
ATOM 1280 C CA . LYS B 1 64 ? -14.633 -4.027 14.016 1 90.31 64 LYS B CA 1
ATOM 1281 C C . LYS B 1 64 ? -14.688 -3.707 15.508 1 90.31 64 LYS B C 1
ATOM 1283 O O . LYS B 1 64 ? -15.555 -2.955 15.953 1 90.31 64 LYS B O 1
ATOM 1288 N N . THR B 1 65 ? -13.812 -4.297 16.266 1 87.44 65 THR B N 1
ATOM 1289 C CA . THR B 1 65 ? -13.789 -4.121 17.719 1 87.44 65 THR B CA 1
ATOM 1290 C C . THR B 1 65 ? -13.594 -2.65 18.078 1 87.44 65 THR B C 1
ATOM 1292 O O . THR B 1 65 ? -14.07 -2.197 19.125 1 87.44 65 THR B O 1
ATOM 1295 N N . GLU B 1 66 ? -12.859 -1.892 17.297 1 84.56 66 GLU B N 1
ATOM 1296 C CA . GLU B 1 66 ? -12.562 -0.487 17.562 1 84.56 66 GLU B CA 1
ATOM 1297 C C . GLU B 1 66 ? -13.742 0.408 17.188 1 84.56 66 GLU B C 1
ATOM 1299 O O . GLU B 1 66 ? -13.914 1.48 17.781 1 84.56 66 GLU B O 1
ATOM 1304 N N . LEU B 1 67 ? -14.492 0.115 16.172 1 79 67 LEU B N 1
ATOM 1305 C CA . LEU B 1 67 ? -15.648 0.9 15.773 1 79 67 LEU B CA 1
ATOM 1306 C C . LEU B 1 67 ? -16.641 1.03 16.922 1 79 67 LEU B C 1
ATOM 1308 O O . LEU B 1 67 ? -17.344 2.043 17.031 1 79 67 LEU B O 1
ATOM 1312 N N . ASP B 1 68 ? -16.609 -0.03 17.797 1 73.31 68 ASP B N 1
ATOM 1313 C CA . ASP B 1 68 ? -17.562 -0.069 18.906 1 73.31 68 ASP B CA 1
ATOM 1314 C C . ASP B 1 68 ? -16.984 0.616 20.141 1 73.31 68 ASP B C 1
ATOM 1316 O O . ASP B 1 68 ? -17.688 0.798 21.141 1 73.31 68 ASP B O 1
ATOM 1320 N N . GLY B 1 69 ? -15.742 0.904 20.109 1 66.81 69 GLY B N 1
ATOM 1321 C CA . GLY B 1 69 ? -15.086 1.324 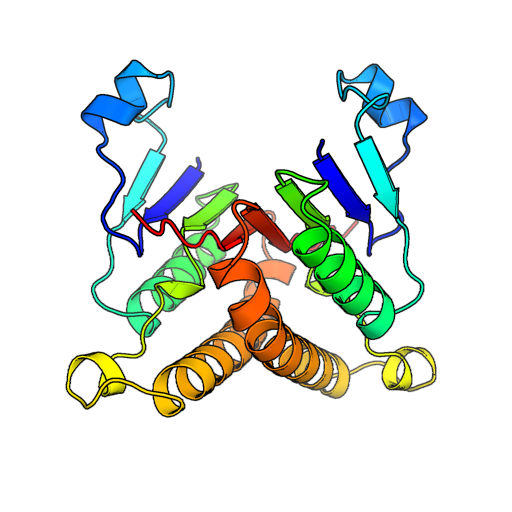21.344 1 66.81 69 GLY B CA 1
ATOM 1322 C C . GLY B 1 69 ? -14.594 2.758 21.297 1 66.81 69 GLY B C 1
ATOM 1323 O O . GLY B 1 69 ? -15.094 3.566 20.516 1 66.81 69 GLY B O 1
ATOM 1324 N N . GLU B 1 70 ? -13.562 3.068 22.344 1 62.47 70 GLU B N 1
ATOM 1325 C CA . GLU B 1 70 ? -13.016 4.398 22.594 1 62.47 70 GLU B CA 1
ATOM 1326 C C . GLU B 1 70 ? -11.844 4.699 21.656 1 62.47 70 GLU B C 1
ATOM 1328 O O . GLU B 1 70 ? -11.148 3.785 21.219 1 62.47 70 GLU B O 1
ATOM 1333 N N . MET B 1 71 ? -11.742 6.059 21.156 1 64.5 71 MET B N 1
ATOM 1334 C CA . MET B 1 71 ? -10.734 6.691 20.312 1 64.5 71 MET B CA 1
ATOM 1335 C C . MET B 1 71 ? -9.391 6.773 21.047 1 64.5 71 MET B C 1
ATOM 1337 O O . MET B 1 71 ? -9.352 6.83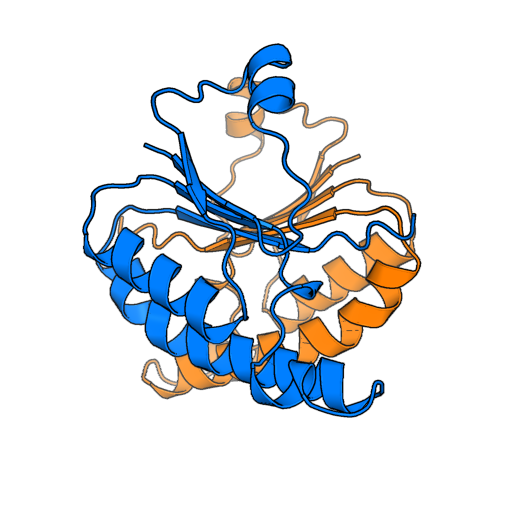2 22.266 1 64.5 71 MET B O 1
ATOM 1341 N N . GLY B 1 72 ? -8.141 6.453 20.469 1 60.72 72 GLY B N 1
ATOM 1342 C CA . GLY B 1 72 ? -6.84 6.688 21.062 1 60.72 72 GLY B CA 1
ATOM 1343 C C . GLY B 1 72 ? -5.738 5.855 20.438 1 60.72 72 GLY B C 1
ATOM 1344 O O . GLY B 1 72 ? -5.809 5.512 19.25 1 60.72 72 GLY B O 1
ATOM 1345 N N . ASP B 1 73 ? -4.57 5.68 21.188 1 63.72 73 ASP B N 1
ATOM 1346 C CA . ASP B 1 73 ? -3.367 4.914 20.875 1 63.72 73 ASP B CA 1
ATOM 1347 C C . ASP B 1 73 ? -3.707 3.465 20.547 1 63.72 73 ASP B C 1
ATOM 1349 O O . ASP B 1 73 ? -3.031 2.834 19.719 1 63.72 73 ASP B O 1
ATOM 1353 N N . ALA B 1 74 ? -4.824 3.02 21.062 1 74 74 ALA B N 1
ATOM 1354 C CA . ALA B 1 74 ? -5.258 1.641 20.859 1 74 74 ALA B CA 1
ATOM 1355 C C . ALA B 1 74 ? -5.664 1.406 19.406 1 74 74 ALA B C 1
ATOM 1357 O O . ALA B 1 74 ? -5.41 0.335 18.844 1 74 74 ALA B O 1
ATOM 1358 N N . HIS B 1 75 ? -6.027 2.5 18.719 1 80.19 75 HIS B N 1
ATOM 1359 C CA . HIS B 1 75 ? -6.508 2.396 17.344 1 80.19 75 HIS B CA 1
ATOM 1360 C C . HIS B 1 75 ? -5.371 2.072 16.391 1 80.19 75 HIS B C 1
ATOM 1362 O O . HIS B 1 75 ? -5.465 1.126 15.602 1 80.19 75 HIS B O 1
ATOM 1368 N N . VAL B 1 76 ? -4.312 2.781 16.578 1 79.5 76 VAL B N 1
ATOM 1369 C CA . VAL B 1 76 ? -3.18 2.625 15.664 1 79.5 76 VAL B CA 1
ATOM 1370 C C . VAL B 1 76 ? -2.559 1.241 15.844 1 79.5 76 VAL B C 1
ATOM 1372 O O . VAL B 1 76 ? -2.217 0.575 14.867 1 79.5 76 VAL B O 1
ATOM 1375 N N . ALA B 1 77 ? -2.516 0.823 17.047 1 83.5 77 ALA B N 1
ATOM 1376 C CA . ALA B 1 77 ? -1.958 -0.496 17.344 1 83.5 77 ALA B CA 1
ATOM 1377 C C . ALA B 1 77 ? -2.842 -1.603 16.781 1 83.5 77 ALA B C 1
ATOM 1379 O O . ALA B 1 77 ? -2.342 -2.574 16.203 1 83.5 77 ALA B O 1
ATOM 1380 N N . LEU B 1 78 ? -4.074 -1.458 16.891 1 86.38 78 LEU B N 1
ATOM 1381 C CA . LEU B 1 78 ? -5.02 -2.447 16.391 1 86.38 78 LEU B CA 1
ATOM 1382 C C . LEU B 1 78 ? -4.98 -2.514 14.867 1 86.38 78 LEU B C 1
ATOM 1384 O O . LEU B 1 78 ? -5.004 -3.602 14.289 1 86.38 78 LEU B O 1
ATOM 1388 N N . GLN B 1 79 ? -4.891 -1.386 14.281 1 88 79 GLN B N 1
ATOM 1389 C CA . GLN B 1 79 ? -4.797 -1.322 12.82 1 88 79 GLN B CA 1
ATOM 1390 C C . GLN B 1 79 ? -3.518 -1.988 12.328 1 88 79 GLN B C 1
ATOM 1392 O O . GLN B 1 79 ? -3.541 -2.74 11.352 1 88 79 GLN B O 1
ATOM 1397 N N . ALA B 1 80 ? -2.434 -1.771 13.031 1 87.44 80 ALA B N 1
ATOM 1398 C CA . ALA B 1 80 ? -1.146 -2.363 12.672 1 87.44 80 ALA B CA 1
ATOM 1399 C C . ALA B 1 80 ? -1.198 -3.885 12.758 1 87.44 80 ALA B C 1
ATOM 1401 O O . ALA B 1 80 ? -0.667 -4.582 11.891 1 87.44 80 ALA B O 1
ATOM 1402 N N . ARG B 1 81 ? -1.887 -4.297 13.758 1 88.38 81 ARG B N 1
ATOM 1403 C CA . ARG B 1 81 ? -2.033 -5.738 13.922 1 88.38 81 ARG B CA 1
ATOM 1404 C C . ARG B 1 81 ? -2.9 -6.332 12.82 1 88.38 81 ARG B C 1
ATOM 1406 O O . ARG B 1 81 ? -2.582 -7.395 12.273 1 88.38 81 ARG B O 1
ATOM 1413 N N . LEU B 1 82 ? -3.955 -5.691 12.516 1 92.19 82 LEU B N 1
ATOM 1414 C CA . LEU B 1 82 ? -4.84 -6.121 11.438 1 92.19 82 LEU B CA 1
ATOM 1415 C C . LEU B 1 82 ? -4.078 -6.223 10.125 1 92.19 82 LEU B C 1
ATOM 1417 O O . LEU B 1 82 ? -4.172 -7.234 9.422 1 92.19 82 LEU B O 1
ATOM 1421 N N . MET B 1 83 ? -3.311 -5.27 9.797 1 90.62 83 MET B N 1
ATOM 1422 C CA . MET B 1 83 ? -2.525 -5.242 8.57 1 90.62 83 MET B CA 1
ATOM 1423 C C . MET B 1 83 ? -1.485 -6.359 8.562 1 90.62 83 MET B C 1
ATOM 1425 O O . MET B 1 83 ? -1.278 -7.016 7.543 1 90.62 83 MET B O 1
ATOM 1429 N N . SER B 1 84 ? -0.832 -6.547 9.688 1 88.88 84 SER B N 1
ATOM 1430 C CA . SER B 1 84 ? 0.168 -7.605 9.797 1 88.88 84 SER B CA 1
ATOM 1431 C C . SER B 1 84 ? -0.441 -8.977 9.508 1 88.88 84 SER B C 1
ATOM 1433 O O . SER B 1 84 ? 0.113 -9.758 8.734 1 88.88 84 SER B O 1
ATOM 1435 N N . GLN B 1 85 ? -1.53 -9.18 10.062 1 90.75 85 GLN B N 1
ATOM 1436 C CA . GLN B 1 85 ? -2.227 -10.445 9.844 1 90.75 85 GLN B CA 1
ATOM 1437 C C . GLN B 1 85 ? -2.672 -10.586 8.398 1 90.75 85 GLN B C 1
ATOM 1439 O O . GLN B 1 85 ? -2.486 -11.641 7.785 1 90.75 85 GLN B O 1
ATOM 1444 N N . ALA B 1 86 ? -3.244 -9.594 7.895 1 90.75 86 ALA B N 1
ATOM 1445 C CA . ALA B 1 86 ? -3.764 -9.609 6.531 1 90.75 86 ALA B CA 1
ATOM 1446 C C . ALA B 1 86 ? -2.643 -9.844 5.52 1 90.75 86 ALA B C 1
ATOM 1448 O O . ALA B 1 86 ? -2.777 -10.672 4.617 1 90.75 86 ALA B O 1
ATOM 1449 N N . LEU B 1 87 ? -1.515 -9.172 5.656 1 86.88 87 LEU B N 1
ATOM 1450 C CA . LEU B 1 87 ? -0.404 -9.281 4.719 1 86.88 87 LEU B CA 1
ATOM 1451 C C . LEU B 1 87 ? 0.159 -10.703 4.715 1 86.88 87 LEU B C 1
ATOM 1453 O O . LEU B 1 87 ? 0.55 -11.219 3.664 1 86.88 87 LEU B O 1
ATOM 1457 N N . ARG B 1 88 ? 0.146 -11.297 5.785 1 85.81 88 ARG B N 1
ATOM 1458 C CA . ARG B 1 88 ? 0.585 -12.688 5.859 1 85.81 88 ARG B CA 1
ATOM 1459 C C . ARG B 1 88 ? -0.347 -13.602 5.066 1 85.81 88 ARG B C 1
ATOM 1461 O O . ARG B 1 88 ? 0.11 -14.438 4.289 1 85.81 88 ARG B O 1
ATOM 1468 N N . LYS B 1 89 ? -1.57 -13.32 5.273 1 88.62 89 LYS B N 1
ATOM 1469 C CA . LYS B 1 89 ? -2.574 -14.141 4.598 1 88.62 89 LYS B CA 1
ATOM 1470 C C . LYS B 1 89 ? -2.572 -13.883 3.094 1 88.62 89 LYS B C 1
ATOM 1472 O O . LYS B 1 89 ? -2.709 -14.812 2.299 1 88.62 89 LYS B O 1
ATOM 1477 N N . LEU B 1 90 ? -2.422 -12.711 2.736 1 90.94 90 LEU B N 1
ATOM 1478 C CA . LEU B 1 90 ? -2.516 -12.305 1.337 1 90.94 90 LEU B CA 1
ATOM 1479 C C . LEU B 1 90 ? -1.263 -12.711 0.568 1 90.94 90 LEU B C 1
ATOM 1481 O O . LEU B 1 90 ? -1.293 -12.828 -0.659 1 90.94 90 LEU B O 1
ATOM 1485 N N . SER B 1 91 ? -0.204 -12.898 1.345 1 85.69 91 SER B N 1
ATOM 1486 C CA . SER B 1 91 ? 1.07 -13.219 0.71 1 85.69 91 SER B CA 1
ATOM 1487 C C . SER B 1 91 ? 0.951 -14.461 -0.172 1 85.69 91 SER B C 1
ATOM 1489 O O . SER B 1 91 ? 1.452 -14.477 -1.298 1 85.69 91 SER B O 1
ATOM 1491 N N . HIS B 1 92 ? 0.25 -15.398 0.313 1 84.75 92 HIS B N 1
ATOM 1492 C CA . HIS B 1 92 ? 0.087 -16.641 -0.442 1 84.75 92 HIS B CA 1
ATOM 1493 C C . HIS B 1 92 ? -0.73 -16.406 -1.708 1 84.75 92 HIS B C 1
ATOM 1495 O O . HIS B 1 92 ? -0.303 -16.781 -2.805 1 84.75 92 HIS B O 1
ATOM 1501 N N . SER B 1 93 ? -1.872 -15.781 -1.604 1 90.12 93 SER B N 1
ATOM 1502 C CA . SER B 1 93 ? -2.744 -15.547 -2.75 1 90.12 93 SER B CA 1
ATOM 1503 C C . SER B 1 93 ? -2.055 -14.68 -3.799 1 90.12 93 SER B C 1
ATOM 1505 O O . SER B 1 93 ? -2.215 -14.898 -5 1 90.12 93 SER B O 1
ATOM 1507 N N . LEU B 1 94 ? -1.286 -13.766 -3.322 1 89.62 94 LEU B N 1
ATOM 1508 C CA . LEU B 1 94 ? -0.609 -12.844 -4.23 1 89.62 94 LEU B CA 1
ATOM 1509 C C . LEU B 1 94 ? 0.495 -13.562 -5.004 1 89.62 94 LEU B C 1
ATOM 1511 O O . LEU B 1 94 ? 0.759 -13.234 -6.164 1 89.62 94 LEU B O 1
ATOM 1515 N N . SER B 1 95 ? 1.062 -14.523 -4.324 1 85.56 95 SER B N 1
ATOM 1516 C CA . SER B 1 95 ? 2.135 -15.266 -4.984 1 85.56 95 SER B CA 1
ATOM 1517 C C . SER B 1 95 ? 1.591 -16.141 -6.105 1 85.56 95 SER B C 1
ATOM 1519 O O . SER B 1 95 ? 2.324 -16.5 -7.027 1 85.56 95 SER B O 1
ATOM 1521 N N . LEU B 1 96 ? 0.278 -16.422 -6.078 1 86.94 96 LEU B N 1
ATOM 1522 C CA . LEU B 1 96 ? -0.35 -17.297 -7.055 1 86.94 96 LEU B CA 1
ATOM 1523 C C . LEU B 1 96 ? -1.138 -16.5 -8.086 1 86.94 96 LEU B C 1
ATOM 1525 O O . LEU B 1 96 ? -1.692 -17.078 -9.031 1 86.94 96 LEU B O 1
ATOM 1529 N N . SER B 1 97 ? -1.161 -15.266 -7.848 1 89.31 97 SER B N 1
ATOM 1530 C CA . SER B 1 97 ? -1.982 -14.406 -8.703 1 89.31 97 SER B CA 1
ATOM 1531 C C . SER B 1 97 ? -1.124 -13.422 -9.484 1 89.31 97 SER B C 1
ATOM 1533 O O . SER B 1 97 ? -0.005 -13.102 -9.078 1 89.31 97 SER B O 1
ATOM 1535 N N . GLN B 1 98 ? -1.628 -12.969 -10.555 1 88 98 GLN B N 1
ATOM 1536 C CA . GLN B 1 98 ? -0.958 -11.914 -11.312 1 88 98 GLN B CA 1
ATOM 1537 C C . GLN B 1 98 ? -1.512 -10.539 -10.945 1 88 98 GLN B C 1
ATOM 1539 O O . GLN B 1 98 ? -1.204 -9.547 -11.609 1 88 98 GLN B O 1
ATOM 1544 N N . SER B 1 99 ? -2.236 -10.508 -9.891 1 91.88 99 SER B N 1
ATOM 1545 C CA . SER B 1 99 ? -2.854 -9.25 -9.484 1 91.88 99 SER B CA 1
ATOM 1546 C C . SER B 1 99 ? -1.863 -8.367 -8.734 1 91.88 99 SER B C 1
ATOM 1548 O O . SER B 1 99 ? -0.953 -8.867 -8.07 1 91.88 99 SER B O 1
ATOM 1550 N N . THR B 1 100 ? -2.033 -7.086 -8.875 1 93.56 100 THR B N 1
ATOM 1551 C CA . THR B 1 100 ? -1.294 -6.09 -8.109 1 93.56 100 THR B CA 1
ATOM 1552 C C . THR B 1 100 ? -2.166 -5.496 -7.004 1 93.56 100 THR B C 1
ATOM 1554 O O . THR B 1 100 ? -3.307 -5.098 -7.254 1 93.56 100 THR B O 1
ATOM 1557 N N . LEU B 1 101 ? -1.605 -5.512 -5.781 1 95.19 101 LEU B N 1
ATOM 1558 C CA . LEU B 1 101 ? -2.297 -4.895 -4.652 1 95.19 101 LEU B CA 1
ATOM 1559 C C . LEU B 1 101 ? -1.663 -3.557 -4.293 1 95.19 101 LEU B C 1
ATOM 1561 O O . LEU B 1 101 ? -0.449 -3.471 -4.098 1 95.19 101 LEU B O 1
ATOM 1565 N N . VAL B 1 102 ? -2.486 -2.529 -4.238 1 95.5 102 VAL B N 1
ATOM 1566 C CA . VAL B 1 102 ? -2.029 -1.175 -3.947 1 95.5 102 VAL B CA 1
ATOM 1567 C C . VAL B 1 102 ? -2.719 -0.658 -2.686 1 95.5 102 VAL B C 1
ATOM 1569 O O . VAL B 1 102 ? -3.949 -0.592 -2.625 1 95.5 102 VAL B O 1
ATOM 1572 N N . PHE B 1 103 ? -1.924 -0.329 -1.708 1 94.31 103 PHE B N 1
ATOM 1573 C CA . PHE B 1 103 ? -2.441 0.367 -0.536 1 94.31 103 PHE B CA 1
ATOM 1574 C C . PHE B 1 103 ? -2.117 1.855 -0.603 1 94.31 103 PHE B C 1
ATOM 1576 O O . PHE B 1 103 ? -0.974 2.236 -0.865 1 94.31 103 PHE B O 1
ATOM 1583 N N . ILE B 1 104 ? -3.133 2.594 -0.386 1 94.0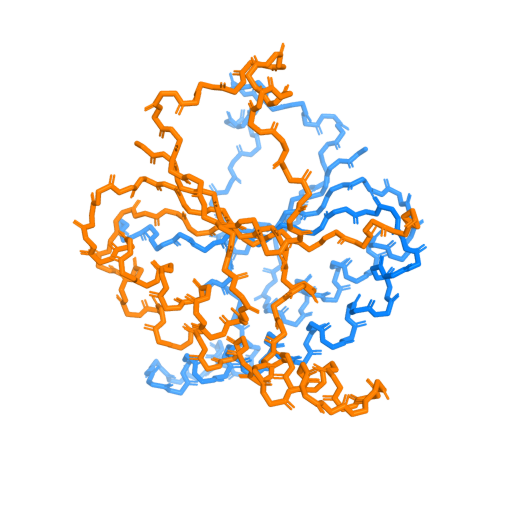6 104 ILE B N 1
ATOM 1584 C CA . ILE B 1 104 ? -2.959 4.039 -0.299 1 94.06 104 ILE B CA 1
ATOM 1585 C C . ILE B 1 104 ? -3.162 4.5 1.144 1 94.06 104 ILE B C 1
ATOM 1587 O O . ILE B 1 104 ? -4.09 4.051 1.818 1 94.06 104 ILE B O 1
ATOM 1591 N N . ASN B 1 105 ? -2.232 5.207 1.578 1 89.62 105 ASN B N 1
ATOM 1592 C CA . ASN B 1 105 ? -2.377 5.863 2.873 1 89.62 105 ASN B CA 1
ATOM 1593 C C . ASN B 1 105 ? -2.223 7.375 2.756 1 89.62 105 ASN B C 1
ATOM 1595 O O . ASN B 1 105 ? -1.136 7.871 2.453 1 89.62 105 ASN B O 1
ATOM 1599 N N . GLN B 1 106 ? -3.398 8.055 2.717 1 78.94 106 GLN B N 1
ATOM 1600 C CA . GLN B 1 106 ? -3.438 9.516 2.697 1 78.94 106 GLN B CA 1
ATOM 1601 C C . GLN B 1 106 ? -4.277 10.055 3.85 1 78.94 106 GLN B C 1
ATOM 1603 O O . GLN B 1 106 ? -5.207 9.391 4.312 1 78.94 106 GLN B O 1
ATOM 1608 N N . GLU B 1 107 ? -3.73 10.969 4.762 1 62.72 107 GLU B N 1
ATOM 1609 C CA . GLU B 1 107 ? -4.633 11.57 5.738 1 62.72 107 GLU B CA 1
ATOM 1610 C C . GLU B 1 107 ? -5.359 12.773 5.145 1 62.72 107 GLU B C 1
ATOM 1612 O O . GLU B 1 107 ? -4.742 13.625 4.5 1 62.72 107 GLU B O 1
ATOM 1617 N N . ALA B 1 108 ? -6.59 12.57 4.578 1 50.38 108 ALA B N 1
ATOM 1618 C CA . ALA B 1 108 ? -7.367 13.742 4.184 1 50.38 108 ALA B CA 1
ATOM 1619 C C . ALA B 1 108 ? -7.762 14.578 5.398 1 50.38 108 ALA B C 1
ATOM 1621 O O . ALA B 1 108 ? -8.445 14.078 6.301 1 50.38 108 ALA B O 1
ATOM 1622 N N . PHE B 1 109 ? -6.844 15.305 6.133 1 40.31 109 PHE B N 1
ATOM 1623 C CA . PHE B 1 109 ? -7.336 16.266 7.105 1 40.31 109 PHE B CA 1
ATOM 1624 C C . PHE B 1 109 ? -8.422 17.141 6.492 1 40.31 109 PHE B C 1
ATOM 1626 O O . PHE B 1 109 ? -9.203 17.781 7.215 1 40.31 109 PHE B O 1
ATOM 1633 N N . ILE B 1 110 ? -9.188 16.938 5.594 1 31.56 110 ILE B N 1
ATOM 1634 C CA . ILE B 1 110 ? -10.133 18.047 5.613 1 31.56 110 ILE B CA 1
ATOM 1635 C C . ILE B 1 110 ? -11.125 17.844 6.758 1 31.56 110 ILE B C 1
ATOM 1637 O O . ILE B 1 110 ? -11.508 16.719 7.078 1 31.56 110 ILE B O 1
#